Protein AF-A0A7J6TM78-F1 (afdb_monomer)

Secondary structure (DSSP, 8-state):
------EEEE-TTT--EEEEETTEEEEE-HHHHHTS--SS---PPPPPHHHHHHHHHHHHHHHHHHS--SS-EEEEEHHHHHHHHHSS---SB--TTS--TTS-B-STTHHHHHHHEEEEEHHHHHHHHHHH-B-PPBS--PBPHHHHHHHHHHHHHHHHHHHHHHHH--S---TT-------HHHHHHHHHHHHHHHHS-S-GGGGGG---S---GGGS-----PPPP-

InterPro domains:
  IPR001394 Peptidase C19, ubiquitin carboxyl-terminal hydrolase [PF00443] (2-43)
  IPR006615 Peptidase C19, ubiquitin-specific peptidase, DUSP domain [PF06337] (176-220)
  IPR006615 Peptidase C19, ubiquitin-specific peptidase, DUSP domain [PS51283] (46-144)
  IPR006615 Peptidase C19, ubiquitin-specific peptidase, DUSP domain [PS51283] (152-230)
  IPR028889 Ubiquitin specific protease UPS, catalytic domain [PS50235] (1-46)
  IPR035927 DUSP-like superfamily [G3DSA:3.30.2230.10] (152-230)
  IPR035927 DUSP-like superfamily [SSF143791] (64-139)
  IPR035927 DUSP-like superfamily [SSF143791] (170-220)
  IPR038765 Papain-like cysteine peptidase superfamily [SSF54001] (2-45)

Radius of gyration: 28.56 Å; Cα contacts (8 Å, |Δi|>4): 236; chains: 1; bounding box: 63×60×79 Å

Structure (mmCIF, N/CA/C/O backbone):
data_AF-A0A7J6TM78-F1
#
_entry.id   AF-A0A7J6TM78-F1
#
loop_
_atom_site.group_PDB
_atom_site.id
_atom_site.type_symbol
_atom_site.label_atom_id
_atom_site.label_alt_id
_atom_site.label_comp_id
_atom_site.label_asym_id
_atom_site.label_entity_id
_atom_site.label_seq_id
_atom_site.pdbx_PDB_ins_code
_atom_site.Cartn_x
_atom_site.Cartn_y
_atom_site.Cartn_z
_atom_site.occupancy
_atom_site.B_iso_or_equiv
_atom_site.auth_seq_id
_atom_site.auth_comp_id
_atom_site.auth_asym_id
_atom_site.auth_atom_id
_atom_site.pdbx_PDB_model_num
ATOM 1 N N . GLY A 1 1 ? -30.134 3.750 -20.985 1.00 47.84 1 GLY A N 1
ATOM 2 C CA . GLY A 1 1 ? -31.138 3.843 -19.914 1.00 47.84 1 GLY A CA 1
ATOM 3 C C . GLY A 1 1 ? -30.963 5.176 -19.235 1.00 47.84 1 GLY A C 1
ATOM 4 O O . GLY A 1 1 ? -29.853 5.464 -18.817 1.00 47.84 1 GLY A O 1
ATOM 5 N N . SER A 1 2 ? -32.006 5.998 -19.206 1.00 60.44 2 SER A N 1
ATOM 6 C CA . SER A 1 2 ? -32.050 7.237 -18.427 1.00 60.44 2 SER A CA 1
ATOM 7 C C . SER A 1 2 ? -33.068 6.978 -17.324 1.00 60.44 2 SER A C 1
ATOM 9 O O . SER A 1 2 ? -34.256 6.849 -17.606 1.00 60.44 2 SER A O 1
ATOM 11 N N . GLY A 1 3 ? -32.569 6.715 -16.119 1.00 74.75 3 GLY A N 1
ATOM 12 C CA . GLY A 1 3 ? -33.380 6.537 -14.922 1.00 74.75 3 GLY A CA 1
ATOM 13 C C . GLY A 1 3 ? -33.181 7.753 -14.036 1.00 74.75 3 GLY A C 1
ATOM 14 O O . GLY A 1 3 ? -32.047 8.193 -13.863 1.00 74.75 3 GLY A O 1
ATOM 15 N N . HIS A 1 4 ? -34.283 8.292 -13.533 1.00 83.81 4 HIS A N 1
ATOM 16 C CA . HIS A 1 4 ? -34.287 9.301 -12.487 1.00 83.81 4 HIS A CA 1
ATOM 17 C C . HIS A 1 4 ? -33.919 8.641 -11.155 1.00 83.81 4 HIS A C 1
ATOM 19 O O . HIS A 1 4 ? -34.483 7.591 -10.836 1.00 83.81 4 HIS A O 1
ATOM 25 N N . TYR A 1 5 ? -32.978 9.210 -10.404 1.00 88.06 5 TYR A N 1
ATOM 26 C CA . TYR A 1 5 ? -32.548 8.663 -9.117 1.00 88.06 5 TYR A CA 1
ATOM 27 C C . TYR A 1 5 ? -32.847 9.663 -8.013 1.00 88.06 5 TYR A C 1
ATOM 29 O O . TYR A 1 5 ? -32.511 10.835 -8.124 1.00 88.06 5 TYR A O 1
ATOM 37 N N . VAL A 1 6 ? -33.419 9.165 -6.924 1.00 91.81 6 VAL A N 1
ATOM 38 C CA . VAL A 1 6 ? -33.581 9.919 -5.682 1.00 91.81 6 VAL A CA 1
ATOM 39 C C . VAL A 1 6 ? -32.704 9.296 -4.606 1.00 91.81 6 VAL A C 1
ATOM 41 O O . VAL A 1 6 ? -32.487 8.079 -4.593 1.00 91.81 6 VAL A O 1
ATOM 44 N N . ALA A 1 7 ? -32.179 10.125 -3.712 1.00 94.25 7 ALA A N 1
ATOM 45 C CA . ALA A 1 7 ? -31.365 9.676 -2.592 1.00 94.25 7 ALA A CA 1
ATOM 46 C C . ALA A 1 7 ? -31.991 10.110 -1.270 1.00 94.25 7 ALA A C 1
ATOM 48 O O . ALA A 1 7 ? -32.479 11.227 -1.137 1.00 94.25 7 ALA A O 1
ATOM 49 N N . TYR A 1 8 ? -31.927 9.234 -0.274 1.00 93.88 8 TYR A N 1
ATOM 50 C CA . TYR A 1 8 ? -32.341 9.536 1.090 1.00 93.88 8 TYR A CA 1
ATOM 51 C C . TYR A 1 8 ? -31.108 9.514 1.986 1.00 93.88 8 TYR A C 1
ATOM 53 O O . TYR A 1 8 ? -30.368 8.528 1.992 1.00 93.88 8 TYR A O 1
ATOM 61 N N . CYS A 1 9 ? -30.872 10.588 2.736 1.00 94.38 9 CYS A N 1
ATOM 62 C CA . CYS A 1 9 ? -29.731 10.688 3.644 1.00 94.38 9 CYS A CA 1
ATOM 63 C C . CYS A 1 9 ? -30.166 11.234 5.004 1.00 94.38 9 CYS A C 1
ATOM 65 O O . CYS A 1 9 ? -31.004 12.132 5.081 1.00 94.38 9 CYS A O 1
ATOM 67 N N . ARG A 1 10 ? -29.579 10.693 6.074 1.00 93.31 10 ARG A N 1
ATOM 68 C CA . ARG A 1 10 ? -29.708 11.226 7.431 1.00 93.31 10 ARG A CA 1
ATOM 69 C C . ARG A 1 10 ? -28.565 12.202 7.671 1.00 93.31 10 ARG A C 1
ATOM 71 O O . ARG A 1 10 ? -27.402 11.815 7.585 1.00 93.31 10 ARG A O 1
ATOM 78 N N . HIS A 1 11 ? -28.898 13.452 7.954 1.00 90.88 11 HIS A N 1
ATOM 79 C CA . HIS A 1 11 ? -27.913 14.487 8.231 1.00 90.88 11 HIS A CA 1
ATOM 80 C C . HIS A 1 11 ? -27.252 14.249 9.599 1.00 90.88 11 HIS A C 1
ATOM 82 O O . HIS A 1 11 ? -27.949 14.045 10.591 1.00 90.88 11 HIS A O 1
ATOM 88 N N . GLU A 1 12 ? -25.917 14.272 9.658 1.00 86.56 12 GLU A N 1
ATOM 89 C CA . GLU A 1 12 ? -25.156 13.869 10.853 1.00 86.56 12 GLU A CA 1
ATOM 90 C C . GLU A 1 12 ? -25.353 14.824 12.041 1.00 86.56 12 GLU A C 1
ATOM 92 O O . GLU A 1 12 ? -25.462 14.374 13.177 1.00 86.56 12 GLU A O 1
ATOM 97 N N . GLU A 1 13 ? -25.448 16.135 11.796 1.00 87.88 13 GLU A N 1
ATOM 98 C CA . GLU A 1 13 ? -25.527 17.127 12.880 1.00 87.88 13 GLU A CA 1
ATOM 99 C C . GLU A 1 13 ? -26.949 17.339 13.412 1.00 87.88 13 GLU A C 1
ATOM 101 O O . GLU A 1 13 ? -27.142 17.610 14.594 1.00 87.88 13 GLU A O 1
ATOM 106 N N . THR A 1 14 ? -27.951 17.254 12.534 1.00 91.38 14 THR A N 1
ATOM 107 C CA . THR A 1 14 ? -29.352 17.560 12.882 1.00 91.38 14 THR A CA 1
ATOM 108 C C . THR A 1 14 ? -30.173 16.310 13.154 1.00 91.38 14 THR A C 1
ATOM 110 O O . THR A 1 14 ? -31.263 16.407 13.709 1.00 91.38 14 THR A O 1
ATOM 113 N N . ASP A 1 15 ? -29.650 15.142 12.783 1.00 90.00 15 ASP A N 1
ATOM 114 C CA . ASP A 1 15 ? -30.318 13.850 12.892 1.00 90.00 15 ASP A CA 1
ATOM 115 C C . ASP A 1 15 ? -31.597 13.711 12.044 1.00 90.00 15 ASP A C 1
ATOM 117 O O . ASP A 1 15 ? -32.422 12.824 12.265 1.00 90.00 15 ASP A O 1
ATOM 121 N N . GLU A 1 16 ? -31.763 14.578 11.044 1.00 94.31 16 GLU A N 1
ATOM 122 C CA . GLU A 1 16 ? -32.955 14.642 10.197 1.00 94.31 16 GLU A CA 1
ATOM 123 C C . GLU A 1 16 ? -32.771 13.870 8.888 1.00 94.31 16 GLU A C 1
ATOM 125 O O . GLU A 1 16 ? -31.695 13.878 8.289 1.00 94.31 16 GLU A O 1
ATOM 130 N N . TRP A 1 17 ? -33.843 13.235 8.406 1.00 96.00 17 TRP A N 1
ATOM 131 C CA . TRP A 1 17 ? -33.858 12.599 7.091 1.00 96.00 17 TRP A CA 1
ATOM 132 C C . TRP A 1 17 ? -34.248 13.589 5.998 1.00 96.00 17 TRP A C 1
ATOM 134 O O . TRP A 1 17 ? -35.224 14.332 6.124 1.00 96.00 17 TRP A O 1
ATOM 144 N N . LEU A 1 18 ? -33.495 13.563 4.904 1.00 95.44 18 LEU A N 1
ATOM 145 C CA . LEU A 1 18 ? -33.689 14.405 3.733 1.00 95.44 18 LEU A CA 1
ATOM 146 C C . LEU A 1 18 ? -33.801 13.525 2.484 1.00 95.44 18 LEU A C 1
ATOM 148 O O . LEU A 1 18 ? -33.003 12.608 2.285 1.00 95.44 18 LEU A O 1
ATOM 152 N N . GLU A 1 19 ? -34.791 13.824 1.652 1.00 94.75 19 GLU A N 1
ATOM 153 C CA . GLU A 1 19 ? -34.912 13.355 0.275 1.00 94.75 19 GLU A CA 1
ATOM 154 C C . GLU A 1 19 ? -34.212 14.352 -0.646 1.00 94.75 19 GLU A C 1
ATOM 156 O O . GLU A 1 19 ? -34.468 15.557 -0.575 1.00 94.75 19 GLU A O 1
ATOM 161 N N . TYR A 1 20 ? -33.345 13.833 -1.505 1.00 93.88 20 TYR A N 1
ATOM 162 C CA . TYR A 1 20 ? -32.640 14.561 -2.546 1.00 93.88 20 TYR A CA 1
ATOM 163 C C . TYR A 1 20 ? -33.157 14.081 -3.896 1.00 93.88 20 TYR A C 1
ATOM 165 O O . TYR A 1 20 ? -32.966 12.921 -4.270 1.00 93.88 20 TYR A O 1
ATOM 173 N N . ASP A 1 21 ? -33.802 14.999 -4.598 1.00 92.19 21 ASP A N 1
ATOM 174 C CA . ASP A 1 21 ? -34.345 14.839 -5.939 1.00 92.19 21 ASP A CA 1
ATOM 175 C C . ASP A 1 21 ? -33.705 15.902 -6.861 1.00 92.19 21 ASP A C 1
ATOM 177 O O . ASP A 1 21 ? -33.163 16.900 -6.378 1.00 92.19 21 ASP A O 1
ATOM 181 N N . ASP A 1 22 ? -33.785 15.741 -8.182 1.00 90.50 22 ASP A N 1
ATOM 182 C CA . ASP A 1 22 ? -33.161 16.632 -9.175 1.00 90.50 22 ASP A CA 1
ATOM 183 C C . ASP A 1 22 ? -33.627 18.093 -9.041 1.00 90.50 22 ASP A C 1
ATOM 185 O O . ASP A 1 22 ? -32.909 19.023 -9.413 1.00 90.50 22 ASP A O 1
ATOM 189 N N . ALA A 1 23 ? -34.834 18.314 -8.513 1.00 90.00 23 ALA A N 1
ATOM 190 C CA . ALA A 1 23 ? -35.438 19.639 -8.393 1.00 90.00 23 ALA A CA 1
ATOM 191 C C . ALA A 1 23 ? -35.374 20.242 -6.980 1.00 90.00 23 ALA A C 1
ATOM 193 O O . ALA A 1 23 ? -35.539 21.458 -6.837 1.00 90.00 23 ALA A O 1
ATOM 194 N N . LYS A 1 24 ? -35.224 19.428 -5.926 1.00 91.81 24 LYS A N 1
ATOM 195 C CA . LYS A 1 24 ? -35.409 19.892 -4.541 1.00 91.81 24 LYS A CA 1
ATOM 196 C C . LYS A 1 24 ? -34.783 18.965 -3.501 1.00 91.81 24 LYS A C 1
ATOM 198 O O . LYS A 1 24 ? -34.606 17.773 -3.724 1.00 91.81 24 LYS A O 1
ATOM 203 N N . VAL A 1 25 ? -34.556 19.538 -2.320 1.00 94.50 25 VAL A N 1
ATOM 204 C CA . VAL A 1 25 ? -34.226 18.806 -1.094 1.00 94.50 25 VAL A CA 1
ATOM 205 C C . VAL A 1 25 ? -35.369 18.992 -0.105 1.00 94.50 25 VAL A C 1
ATOM 207 O O . VAL A 1 25 ? -35.747 20.128 0.194 1.00 94.50 25 VAL A O 1
ATOM 210 N N . THR A 1 26 ? -35.944 17.898 0.386 1.00 94.94 26 THR A N 1
ATOM 211 C CA . THR A 1 26 ? -37.105 17.940 1.287 1.00 94.94 26 THR A CA 1
ATOM 212 C C . THR A 1 26 ? -36.904 17.064 2.507 1.00 94.94 26 THR A C 1
ATOM 214 O O . THR A 1 26 ? -36.469 15.925 2.394 1.00 94.94 26 THR A O 1
ATOM 217 N N . LYS A 1 27 ? -37.261 17.577 3.686 1.00 95.56 27 LYS A N 1
ATOM 218 C CA . LYS A 1 27 ? -37.262 16.792 4.921 1.00 95.56 27 LYS A CA 1
ATOM 219 C C . LYS A 1 27 ? -38.344 15.717 4.876 1.00 95.56 27 LYS A C 1
ATOM 221 O O . LYS A 1 27 ? -39.475 16.001 4.486 1.00 95.56 27 LYS A O 1
ATOM 226 N N . VAL A 1 28 ? -37.992 14.507 5.296 1.00 95.25 28 VAL A N 1
ATOM 227 C CA . VAL A 1 28 ? -38.874 13.333 5.306 1.00 95.25 28 VAL A CA 1
ATOM 228 C C . VAL A 1 28 ? -38.808 12.613 6.651 1.00 95.25 28 VAL A C 1
ATOM 230 O O . VAL A 1 28 ? -37.876 12.806 7.431 1.00 95.25 28 VAL A O 1
ATOM 233 N N . ASP A 1 29 ? -39.820 11.798 6.942 1.00 93.81 29 ASP A N 1
ATOM 234 C CA . ASP A 1 29 ? -39.872 11.015 8.176 1.00 93.81 29 ASP A CA 1
ATOM 235 C C . ASP A 1 29 ? -39.103 9.691 8.042 1.00 93.81 29 ASP A C 1
ATOM 237 O O . ASP A 1 29 ? -39.120 9.040 6.996 1.00 93.81 29 ASP A O 1
ATOM 241 N N . SER A 1 30 ? -38.459 9.252 9.125 1.00 92.62 30 SER A N 1
ATOM 242 C CA . SER A 1 30 ? -37.704 7.992 9.143 1.00 92.62 30 SER A CA 1
ATOM 243 C C . SER A 1 30 ? -38.555 6.751 8.829 1.00 92.62 30 SER A C 1
ATOM 245 O O . SER A 1 30 ? -38.047 5.817 8.208 1.00 92.62 30 SER A O 1
ATOM 247 N N . ALA A 1 31 ? -39.843 6.737 9.195 1.00 92.56 31 ALA A N 1
ATOM 248 C CA . ALA A 1 31 ? -40.758 5.637 8.891 1.00 92.56 31 ALA A CA 1
ATOM 249 C C . ALA A 1 31 ? -41.074 5.559 7.392 1.00 92.56 31 ALA A C 1
ATOM 251 O O . ALA A 1 31 ? -41.220 4.464 6.853 1.00 92.56 31 ALA A O 1
ATOM 252 N N . GLN A 1 32 ? -41.127 6.710 6.711 1.00 90.12 32 GLN A N 1
ATOM 253 C CA . GLN A 1 32 ? -41.256 6.757 5.256 1.00 90.12 32 GLN A CA 1
ATOM 254 C C . GLN A 1 32 ? -40.004 6.171 4.596 1.00 90.12 32 GLN A C 1
ATOM 256 O O . GLN A 1 32 ? -40.123 5.312 3.727 1.00 90.12 32 GLN A O 1
ATOM 261 N N . VAL A 1 33 ? -38.811 6.576 5.049 1.00 90.94 33 VAL A N 1
ATOM 262 C CA . VAL A 1 33 ? -37.537 6.053 4.523 1.00 90.94 33 VAL A CA 1
ATOM 263 C C . VAL A 1 33 ? -37.425 4.539 4.722 1.00 90.94 33 VAL A C 1
ATOM 265 O O . VAL A 1 33 ? -37.023 3.828 3.806 1.00 90.94 33 VAL A O 1
ATOM 268 N N . ALA A 1 34 ? -37.832 4.028 5.888 1.00 89.94 34 ALA A N 1
ATOM 269 C CA . ALA A 1 34 ? -37.820 2.596 6.195 1.00 89.94 34 ALA A CA 1
ATOM 270 C C . ALA A 1 34 ? -38.800 1.768 5.342 1.00 89.94 34 ALA A C 1
ATOM 272 O O . ALA A 1 34 ? -38.642 0.552 5.245 1.00 89.94 34 ALA A O 1
ATOM 273 N N . GLY A 1 35 ? -39.807 2.410 4.742 1.00 89.38 35 GLY A N 1
ATOM 274 C CA . GLY A 1 35 ? -40.761 1.771 3.837 1.00 89.38 35 GLY A CA 1
ATOM 275 C C . GLY A 1 35 ? -40.248 1.592 2.405 1.00 89.38 35 GLY A C 1
ATOM 276 O O . GLY A 1 35 ? -40.916 0.924 1.616 1.00 89.38 35 GLY A O 1
ATOM 277 N N . PHE A 1 36 ? -39.096 2.173 2.054 1.00 87.94 36 PHE A N 1
ATOM 278 C CA . PHE A 1 36 ? -38.516 2.066 0.717 1.00 87.94 36 PHE A CA 1
ATOM 279 C C . PHE A 1 36 ? -37.454 0.969 0.622 1.00 87.94 36 PHE A C 1
ATOM 281 O O . PHE A 1 36 ? -36.665 0.744 1.538 1.00 87.94 36 PHE A O 1
ATOM 288 N N . GLU A 1 37 ? -37.379 0.337 -0.548 1.00 87.88 37 GLU A N 1
ATOM 289 C CA . GLU A 1 37 ? -36.286 -0.563 -0.904 1.00 87.88 37 GLU A CA 1
ATOM 290 C C . GLU A 1 37 ? -35.210 0.216 -1.661 1.00 87.88 37 GLU A C 1
ATOM 292 O O . GLU A 1 37 ? -35.432 0.734 -2.757 1.00 87.88 37 GLU A O 1
ATOM 297 N N . ALA A 1 38 ? -34.023 0.318 -1.068 1.00 89.19 38 ALA A N 1
ATOM 298 C CA . ALA A 1 38 ? -32.906 1.005 -1.693 1.00 89.19 38 ALA A CA 1
ATOM 299 C C . ALA A 1 38 ? -32.231 0.108 -2.741 1.00 89.19 38 ALA A C 1
ATOM 301 O O . ALA A 1 38 ? -31.846 -1.023 -2.447 1.00 89.19 38 ALA A O 1
ATOM 302 N N . TYR A 1 39 ? -31.997 0.648 -3.941 1.00 88.56 39 TYR A N 1
ATOM 303 C CA . TYR A 1 39 ? -31.143 -0.006 -4.940 1.00 88.56 39 TYR A CA 1
ATOM 304 C C . TYR A 1 39 ? -29.676 -0.084 -4.472 1.00 88.56 39 TYR A C 1
ATOM 306 O O . TYR A 1 39 ? -28.983 -1.065 -4.730 1.00 88.56 39 TYR A O 1
ATOM 314 N N . VAL A 1 40 ? -29.209 0.938 -3.744 1.00 89.94 40 VAL A N 1
ATOM 315 C CA . VAL A 1 40 ? -27.898 0.977 -3.079 1.00 89.94 40 VAL A CA 1
ATOM 316 C C . VAL A 1 40 ? -28.067 1.613 -1.704 1.00 89.94 40 VAL A C 1
ATOM 318 O O . VAL A 1 40 ? -28.689 2.666 -1.586 1.00 89.94 40 VAL A O 1
ATOM 321 N N . LEU A 1 41 ? -27.483 0.997 -0.676 1.00 89.19 41 LEU A N 1
ATOM 322 C CA . LEU A 1 41 ? -27.508 1.497 0.696 1.00 89.19 41 LEU A CA 1
ATOM 323 C C . LEU A 1 41 ? -26.091 1.806 1.180 1.00 89.19 41 LEU A C 1
ATOM 325 O O . LEU A 1 41 ? -25.227 0.928 1.210 1.00 89.19 41 LEU A O 1
ATOM 329 N N . PHE A 1 42 ? -25.882 3.041 1.628 1.00 87.12 42 PHE A N 1
ATOM 330 C CA . PHE A 1 42 ? -24.689 3.441 2.364 1.00 87.12 42 PHE A CA 1
ATOM 331 C C . PHE A 1 42 ? -25.037 3.567 3.842 1.00 87.12 42 PHE A C 1
ATOM 333 O O . PHE A 1 42 ? -26.060 4.143 4.202 1.00 87.12 42 PHE A O 1
ATOM 340 N N . TYR A 1 43 ? -24.185 3.027 4.706 1.00 85.50 43 TYR A N 1
ATOM 341 C CA . TYR A 1 43 ? -24.356 3.130 6.148 1.00 85.50 43 TYR A CA 1
ATOM 342 C C . TYR A 1 43 ? -23.002 3.275 6.829 1.00 85.50 43 TYR A C 1
ATOM 344 O O . TYR A 1 43 ? -21.991 2.717 6.393 1.00 85.50 43 TYR A O 1
ATOM 352 N N . GLN A 1 44 ? -22.991 4.000 7.941 1.00 77.75 44 GLN A N 1
ATOM 353 C CA . GLN A 1 44 ? -21.833 4.081 8.812 1.00 77.75 44 GLN A CA 1
ATOM 354 C C . GLN A 1 44 ? -21.964 3.021 9.900 1.00 77.75 44 GLN A C 1
ATOM 356 O O . GLN A 1 44 ? -22.901 3.018 10.697 1.00 77.75 44 GLN A O 1
ATOM 361 N N . LYS A 1 45 ? -21.012 2.090 9.946 1.00 77.81 45 LYS A N 1
ATOM 362 C CA . LYS A 1 45 ? -20.931 1.147 11.060 1.00 77.81 45 LYS A CA 1
ATOM 363 C C . LYS A 1 45 ? -20.425 1.891 12.293 1.00 77.81 45 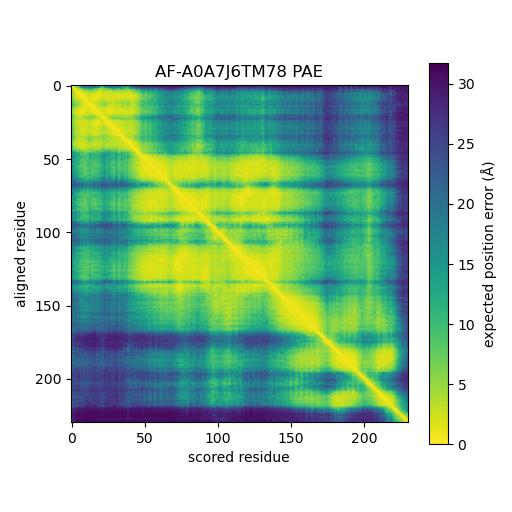LYS A C 1
ATOM 365 O O . LYS A 1 45 ? -19.316 2.422 12.267 1.00 77.81 45 LYS A O 1
ATOM 370 N N . VAL A 1 46 ? -21.193 1.862 13.381 1.00 78.06 46 VAL A N 1
ATOM 371 C CA . VAL A 1 46 ? -20.739 2.375 14.680 1.00 78.06 46 VAL A CA 1
ATOM 372 C C . VAL A 1 46 ? -19.472 1.621 15.087 1.00 78.06 46 VAL A C 1
ATOM 374 O O . VAL A 1 46 ? -19.454 0.386 15.151 1.00 78.06 46 VAL A O 1
ATOM 377 N N . ALA A 1 47 ? -18.384 2.361 15.305 1.00 72.19 47 ALA A N 1
ATOM 378 C CA . ALA A 1 47 ? -17.112 1.774 15.696 1.00 72.19 47 ALA A CA 1
ATOM 379 C C . ALA A 1 47 ? -17.265 1.087 17.059 1.00 72.19 47 ALA A C 1
ATOM 381 O O . ALA A 1 47 ? -17.718 1.698 18.024 1.00 72.19 47 ALA A O 1
ATOM 382 N N . SER A 1 48 ? -16.864 -0.182 17.157 1.00 84.31 48 SER A N 1
ATOM 383 C CA . SER A 1 48 ? -16.802 -0.834 18.462 1.00 84.31 48 SER A CA 1
ATOM 384 C C . SER A 1 48 ? -15.722 -0.164 19.324 1.00 84.31 48 SER A C 1
ATOM 386 O O . SER A 1 48 ? -14.695 0.259 18.778 1.00 84.31 48 SER A O 1
ATOM 388 N N . PRO A 1 49 ? -15.882 -0.121 20.661 1.00 86.56 49 PRO A N 1
ATOM 389 C CA . PRO A 1 49 ? -14.846 0.402 21.553 1.00 86.56 49 PRO A CA 1
ATOM 390 C C . PRO A 1 49 ? -13.485 -0.271 21.322 1.00 86.56 49 PRO A C 1
ATOM 392 O O . PRO A 1 49 ? -12.454 0.389 21.270 1.00 86.56 49 PRO A O 1
ATOM 395 N N . ALA A 1 50 ? -13.485 -1.584 21.066 1.00 86.69 50 ALA A N 1
ATOM 396 C CA . ALA A 1 50 ? -12.277 -2.332 20.728 1.00 86.69 50 ALA A CA 1
ATOM 397 C C . ALA A 1 50 ? -11.585 -1.808 19.455 1.00 86.69 50 ALA A C 1
ATOM 399 O O . ALA A 1 50 ? -10.363 -1.679 19.430 1.00 86.69 50 ALA A O 1
ATOM 400 N N . ARG A 1 51 ? -12.346 -1.467 18.405 1.00 86.38 51 ARG A N 1
ATOM 401 C CA . ARG A 1 51 ? -11.794 -0.906 17.162 1.00 86.38 51 ARG A CA 1
ATOM 402 C C . ARG A 1 51 ? -11.272 0.509 17.375 1.00 86.38 51 ARG A C 1
ATOM 404 O O . ARG A 1 51 ? -10.192 0.823 16.883 1.00 86.38 51 ARG A O 1
ATOM 411 N N . ALA A 1 52 ? -12.012 1.344 18.105 1.00 88.50 52 ALA A N 1
ATOM 412 C CA . ALA A 1 52 ? -11.570 2.695 18.448 1.00 88.50 52 ALA A CA 1
ATOM 413 C C . ALA A 1 52 ? -10.227 2.666 19.196 1.00 88.50 52 ALA A C 1
ATOM 415 O O . ALA A 1 52 ? -9.312 3.402 18.832 1.00 88.50 52 ALA A O 1
ATOM 416 N N . ASN A 1 53 ? -10.069 1.735 20.142 1.00 92.38 53 ASN A N 1
ATOM 417 C CA . ASN A 1 53 ? -8.817 1.540 20.872 1.00 92.38 53 ASN A CA 1
ATOM 418 C C . ASN A 1 53 ? -7.657 1.151 19.946 1.00 92.38 53 ASN A C 1
ATOM 420 O O . ASN A 1 53 ? -6.585 1.735 20.044 1.00 92.38 53 ASN A O 1
ATOM 424 N N . VAL A 1 54 ? -7.862 0.219 19.007 1.00 93.50 54 VAL A N 1
ATOM 425 C CA . VAL A 1 54 ? -6.807 -0.178 18.052 1.00 93.50 54 VAL A CA 1
ATOM 426 C C . VAL A 1 54 ? -6.389 0.987 17.150 1.00 93.50 54 VAL A C 1
ATOM 428 O O . VAL A 1 54 ? -5.205 1.135 16.857 1.00 93.50 54 VAL A O 1
ATOM 431 N N . VAL A 1 55 ? -7.333 1.829 16.720 1.00 93.38 55 VAL A N 1
ATOM 432 C CA . VAL A 1 55 ? -7.019 3.020 15.913 1.00 93.38 55 VAL A CA 1
ATOM 433 C C . VAL A 1 55 ? -6.269 4.069 16.737 1.00 93.38 55 VAL A C 1
ATOM 435 O O . VAL A 1 55 ? -5.289 4.627 16.251 1.00 93.38 55 VAL A O 1
ATOM 438 N N . ALA A 1 56 ? -6.666 4.303 17.989 1.00 94.56 56 ALA A N 1
ATOM 439 C CA . ALA A 1 56 ? -5.941 5.199 18.889 1.00 94.56 56 ALA A CA 1
ATOM 440 C C . ALA A 1 56 ? -4.511 4.697 19.164 1.00 94.56 56 ALA A C 1
ATOM 442 O O . ALA A 1 56 ? -3.556 5.472 19.106 1.00 94.56 56 ALA A O 1
ATOM 443 N N . GLU A 1 57 ? -4.345 3.390 19.389 1.00 95.75 57 GLU A N 1
ATOM 444 C CA . GLU A 1 57 ? -3.029 2.763 19.528 1.00 95.75 57 GLU A CA 1
ATOM 445 C C . GLU A 1 57 ? -2.187 2.891 18.253 1.00 95.75 57 GLU A C 1
ATOM 447 O O . GLU A 1 57 ? -0.994 3.151 18.364 1.00 95.75 57 GLU A O 1
ATOM 452 N N . LEU A 1 58 ? -2.782 2.767 17.057 1.00 95.31 58 LEU A N 1
ATOM 453 C CA . LEU A 1 58 ? -2.076 2.984 15.788 1.00 95.31 58 LEU A CA 1
ATOM 454 C C . LEU A 1 58 ? -1.498 4.397 15.714 1.00 95.31 58 LEU A C 1
ATOM 456 O O . LEU A 1 58 ? -0.330 4.552 15.372 1.00 95.31 58 LEU A O 1
ATOM 460 N N . LEU A 1 59 ? -2.295 5.419 16.028 1.00 94.62 59 LEU A N 1
ATOM 461 C CA . LEU A 1 59 ? -1.836 6.809 15.982 1.00 94.62 59 LEU A CA 1
ATOM 462 C C . LEU A 1 59 ? -0.662 7.039 16.941 1.00 94.62 59 LEU A C 1
ATOM 464 O O . LEU A 1 59 ? 0.332 7.655 16.557 1.00 94.62 59 LEU A O 1
ATOM 468 N N . ARG A 1 60 ? -0.737 6.467 18.150 1.00 94.88 60 ARG A N 1
ATOM 469 C CA . ARG A 1 60 ? 0.356 6.531 19.127 1.00 94.88 60 ARG A CA 1
ATOM 470 C C . ARG A 1 60 ? 1.602 5.788 18.639 1.00 94.88 60 ARG A C 1
ATOM 472 O O . ARG A 1 60 ? 2.688 6.351 18.653 1.00 94.88 60 ARG A O 1
ATOM 479 N N . ALA A 1 61 ? 1.437 4.563 18.143 1.00 94.75 61 ALA A N 1
ATOM 480 C CA . ALA A 1 61 ? 2.516 3.735 17.610 1.00 94.75 61 ALA A CA 1
ATOM 481 C C . ALA A 1 61 ? 3.257 4.408 16.443 1.00 94.75 61 ALA A C 1
ATOM 483 O O . ALA A 1 61 ? 4.475 4.298 16.344 1.00 94.75 61 ALA A O 1
ATOM 484 N N . VAL A 1 62 ? 2.538 5.124 15.572 1.00 93.19 62 VAL A N 1
ATOM 485 C CA . VAL A 1 62 ? 3.143 5.880 14.463 1.00 93.19 62 VAL A CA 1
ATOM 486 C C . VAL A 1 62 ? 3.968 7.060 14.976 1.00 93.19 62 VAL A C 1
ATOM 488 O O . VAL A 1 62 ? 5.048 7.317 14.453 1.00 93.19 62 VAL A O 1
ATOM 491 N N . GLN A 1 63 ? 3.497 7.759 16.010 1.00 92.44 63 GLN A N 1
ATOM 492 C CA . GLN A 1 63 ? 4.237 8.861 16.627 1.00 92.44 63 GLN A CA 1
ATOM 493 C C . GLN A 1 63 ? 5.489 8.366 17.372 1.00 92.44 63 GLN A C 1
ATOM 495 O O . GLN A 1 63 ? 6.559 8.968 17.261 1.00 92.44 63 GLN A O 1
ATOM 500 N N . GLU A 1 64 ? 5.375 7.238 18.078 1.00 91.44 64 GLU A N 1
ATOM 501 C CA . GLU A 1 64 ? 6.506 6.543 18.705 1.00 91.44 64 GLU A CA 1
ATOM 502 C C . GLU A 1 64 ? 7.550 6.128 17.655 1.00 91.44 64 GLU A C 1
ATOM 504 O O . GLU A 1 64 ? 8.739 6.353 17.854 1.00 91.44 64 GLU A O 1
ATOM 509 N N . GLY A 1 65 ? 7.115 5.596 16.506 1.00 86.94 65 GLY A N 1
ATOM 510 C CA . GLY A 1 65 ? 8.000 5.166 15.418 1.00 86.94 65 GLY A CA 1
ATOM 511 C C . GLY A 1 65 ? 8.759 6.294 14.707 1.00 86.94 65 GLY A C 1
ATOM 512 O O . GLY A 1 65 ? 9.762 6.029 14.050 1.00 86.94 65 GLY A O 1
ATOM 513 N N . GLN A 1 66 ? 8.306 7.545 14.824 1.00 84.56 66 GLN A N 1
ATOM 514 C CA . GLN A 1 66 ? 8.996 8.724 14.279 1.00 84.56 66 GLN A CA 1
ATOM 515 C C . GLN A 1 66 ? 10.054 9.291 15.234 1.00 84.56 66 GLN A C 1
ATOM 517 O O . GLN A 1 66 ? 10.877 10.111 14.826 1.00 84.56 66 GLN A O 1
ATOM 522 N N . SER A 1 67 ? 10.021 8.882 16.501 1.00 83.81 67 SER A N 1
ATOM 523 C CA . SER A 1 67 ? 10.925 9.385 17.531 1.00 83.81 67 SER A CA 1
ATOM 524 C C . SER A 1 67 ? 12.145 8.464 17.678 1.00 83.81 67 SER A C 1
ATOM 526 O O . SER A 1 67 ? 11.988 7.243 17.625 1.00 83.81 67 SER A O 1
ATOM 528 N N . PRO A 1 68 ? 13.363 8.995 17.896 1.00 76.00 68 PRO A N 1
ATOM 529 C CA . PRO A 1 68 ? 14.529 8.165 18.192 1.00 76.00 68 PRO A CA 1
ATOM 530 C C . PRO A 1 68 ? 14.316 7.384 19.495 1.00 76.00 68 PRO A C 1
ATOM 532 O O . PRO A 1 68 ? 13.989 7.974 20.525 1.00 76.00 68 PRO A O 1
ATOM 535 N N . GLY A 1 69 ? 14.525 6.069 19.471 1.00 80.56 69 GLY A N 1
ATOM 536 C CA . GLY A 1 69 ? 14.452 5.227 20.663 1.00 80.56 69 GLY A CA 1
ATOM 537 C C . GLY A 1 69 ? 14.973 3.813 20.415 1.00 80.56 69 GLY A C 1
ATOM 538 O O . GLY A 1 69 ? 15.073 3.376 19.273 1.00 80.56 69 GLY A O 1
ATOM 539 N N . ASP A 1 70 ? 15.260 3.084 21.495 1.00 85.56 70 ASP A N 1
ATOM 540 C CA . ASP A 1 70 ? 15.813 1.716 21.449 1.00 85.56 70 ASP A CA 1
ATOM 541 C C . ASP A 1 70 ? 14.751 0.628 21.204 1.00 85.56 70 ASP A C 1
ATOM 543 O O . ASP A 1 70 ? 15.035 -0.571 21.230 1.00 85.56 70 ASP A O 1
ATOM 547 N N . THR A 1 71 ? 13.491 1.021 21.002 1.00 87.62 71 THR A N 1
ATOM 548 C CA . THR A 1 71 ? 12.401 0.062 20.801 1.00 87.62 71 THR A CA 1
ATOM 549 C C . THR A 1 71 ? 12.520 -0.568 19.413 1.00 87.62 71 THR A C 1
ATOM 551 O O . THR A 1 71 ? 12.596 0.164 18.426 1.00 87.62 71 THR A O 1
ATOM 554 N N . PRO A 1 72 ? 12.495 -1.908 19.289 1.00 92.69 72 PRO A N 1
ATOM 555 C CA . PRO A 1 72 ? 12.553 -2.556 17.986 1.00 92.69 72 PRO A CA 1
ATOM 556 C C . PRO A 1 72 ? 11.318 -2.187 17.159 1.00 92.69 72 PRO A C 1
ATOM 558 O O . PRO A 1 72 ? 10.181 -2.369 17.605 1.00 92.69 72 PRO A O 1
ATOM 561 N N . MET A 1 73 ? 11.551 -1.705 15.941 1.00 93.50 73 MET A N 1
ATOM 562 C CA . MET A 1 73 ? 10.505 -1.273 15.016 1.00 93.50 73 MET A CA 1
ATOM 563 C C . MET A 1 73 ? 10.280 -2.299 13.906 1.00 93.50 73 MET A C 1
ATOM 565 O O . MET A 1 73 ? 11.173 -3.057 13.525 1.00 93.50 73 MET A O 1
ATOM 569 N N . VAL A 1 74 ? 9.064 -2.302 13.371 1.00 93.88 74 VAL A N 1
ATOM 570 C CA . VAL A 1 74 ? 8.699 -2.978 12.125 1.00 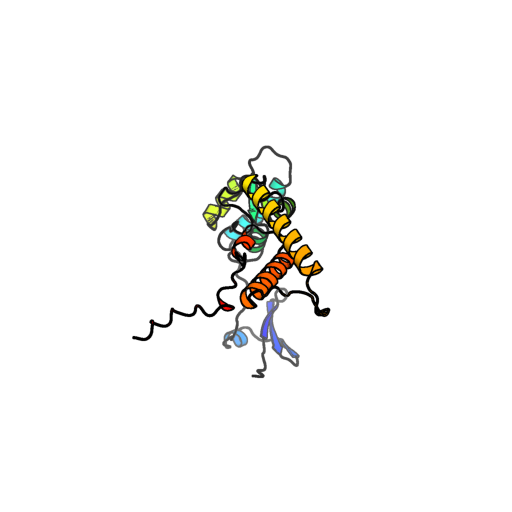93.88 74 VAL A CA 1
ATOM 571 C C . VAL A 1 74 ? 7.946 -2.016 11.224 1.00 93.88 74 VAL A C 1
ATOM 573 O O . VAL A 1 74 ? 7.338 -1.056 11.690 1.00 93.88 74 VAL A O 1
ATOM 576 N N . TYR A 1 75 ? 7.948 -2.296 9.929 1.00 92.69 75 TYR A N 1
ATOM 577 C CA . TYR A 1 75 ? 7.324 -1.449 8.928 1.00 92.69 75 TYR A CA 1
ATOM 578 C C . TYR A 1 75 ? 6.047 -2.089 8.397 1.00 92.69 75 TYR A C 1
ATOM 580 O O . TYR A 1 75 ? 6.026 -3.264 8.010 1.00 92.69 75 TYR A O 1
ATOM 588 N N . ILE A 1 76 ? 4.981 -1.289 8.367 1.00 92.69 76 ILE A N 1
ATOM 589 C CA . ILE A 1 76 ? 3.685 -1.655 7.785 1.00 92.69 76 ILE A CA 1
ATOM 590 C C . ILE A 1 76 ? 3.317 -0.691 6.647 1.00 92.69 76 ILE A C 1
ATOM 592 O O . ILE A 1 76 ? 3.745 0.463 6.672 1.00 92.69 76 ILE A O 1
ATOM 596 N N . PRO A 1 77 ? 2.512 -1.111 5.655 1.00 92.06 77 PRO A N 1
ATOM 597 C CA . PRO A 1 77 ? 2.106 -0.230 4.564 1.00 92.06 77 PRO A CA 1
ATOM 598 C C . PRO A 1 77 ? 1.240 0.936 5.061 1.00 92.06 77 PRO A C 1
ATOM 600 O O . PRO A 1 77 ? 0.204 0.729 5.701 1.00 92.06 77 PRO A O 1
ATOM 603 N N . ARG A 1 78 ? 1.599 2.166 4.683 1.00 91.75 78 ARG A N 1
ATOM 604 C CA . ARG A 1 78 ? 0.845 3.393 4.983 1.00 91.75 78 ARG A CA 1
ATOM 605 C C . ARG A 1 78 ? -0.593 3.303 4.488 1.00 91.75 78 ARG A C 1
ATOM 607 O O . ARG A 1 78 ? -1.514 3.641 5.223 1.00 91.75 78 ARG A O 1
ATOM 614 N N . GLN A 1 79 ? -0.801 2.807 3.268 1.00 90.44 79 GLN A N 1
ATOM 615 C CA . GLN A 1 79 ? -2.149 2.647 2.714 1.00 90.44 79 GLN A CA 1
ATOM 616 C C . GLN A 1 79 ? -3.014 1.717 3.569 1.00 90.44 79 GLN A C 1
ATOM 618 O O . GLN A 1 79 ? -4.197 1.980 3.763 1.00 90.44 79 GLN A O 1
ATOM 623 N N . TRP A 1 80 ? -2.431 0.651 4.120 1.00 93.06 80 TRP A N 1
ATOM 624 C CA . TRP A 1 80 ? -3.154 -0.244 5.018 1.00 93.06 80 TRP A CA 1
ATOM 625 C C . TRP A 1 80 ? -3.500 0.449 6.343 1.00 93.06 80 TRP A C 1
ATOM 627 O O . TRP A 1 80 ? -4.629 0.336 6.816 1.00 93.06 80 TRP A O 1
ATOM 637 N N . ALA A 1 81 ? -2.580 1.239 6.904 1.00 92.81 81 ALA A N 1
ATOM 638 C CA . ALA A 1 81 ? -2.845 2.030 8.106 1.00 92.81 81 ALA A CA 1
ATOM 639 C C . ALA A 1 81 ? -3.974 3.058 7.893 1.00 92.81 81 ALA A C 1
ATOM 641 O O . ALA A 1 81 ? -4.841 3.202 8.753 1.00 92.81 81 ALA A O 1
ATOM 642 N N . VAL A 1 82 ? -4.027 3.705 6.723 1.00 92.50 82 VAL A N 1
ATOM 643 C CA . VAL A 1 82 ? -5.141 4.587 6.328 1.00 92.50 82 VAL A CA 1
ATOM 644 C C . VAL A 1 82 ? -6.455 3.803 6.258 1.00 92.50 82 VAL A C 1
ATOM 646 O O . VAL A 1 82 ? -7.458 4.232 6.827 1.00 92.50 82 VAL A O 1
ATOM 649 N N . LYS A 1 83 ? -6.462 2.610 5.644 1.00 92.06 83 LYS A N 1
ATOM 650 C CA . LYS A 1 83 ? -7.655 1.745 5.646 1.00 92.06 83 LYS A CA 1
ATOM 651 C C . LYS A 1 83 ? -8.102 1.405 7.066 1.00 92.06 83 LYS A C 1
ATOM 653 O O . LYS A 1 83 ? -9.296 1.432 7.337 1.00 92.06 83 LYS A O 1
ATOM 658 N N . LEU A 1 84 ? -7.180 1.128 7.988 1.00 92.00 84 LEU A N 1
ATOM 659 C CA . LEU A 1 84 ? -7.533 0.840 9.381 1.00 92.00 84 LEU A CA 1
ATOM 660 C C . LEU A 1 84 ? -8.199 2.050 10.063 1.00 92.00 84 LEU A C 1
ATOM 662 O O . LEU A 1 84 ? -9.143 1.868 10.832 1.00 92.00 84 LEU A O 1
ATOM 666 N N . GLN A 1 85 ? -7.766 3.275 9.752 1.00 90.00 85 GLN A N 1
ATOM 667 C CA . GLN A 1 85 ? -8.348 4.499 10.316 1.00 90.00 85 GLN A CA 1
ATOM 668 C C . GLN A 1 85 ? -9.773 4.771 9.822 1.00 90.00 85 GLN A C 1
ATOM 670 O O . GLN A 1 85 ? -10.633 5.133 10.629 1.00 90.00 85 GL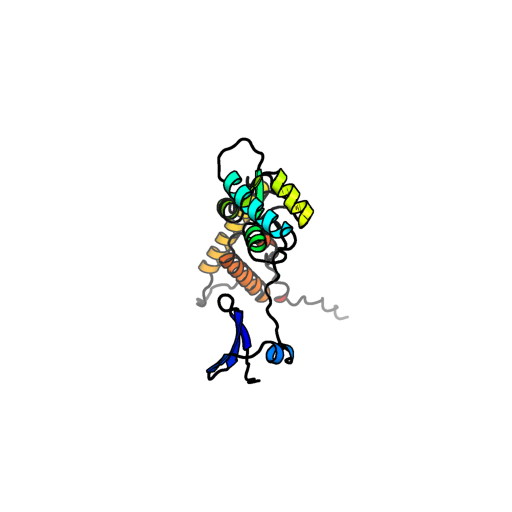N A O 1
ATOM 675 N N . TYR A 1 86 ? -10.054 4.544 8.536 1.00 86.69 86 TYR A N 1
ATOM 676 C CA . TYR A 1 86 ? -11.308 5.000 7.915 1.00 86.69 86 TYR A CA 1
ATOM 677 C C . TYR A 1 86 ? -12.270 3.882 7.502 1.00 86.69 86 TYR A C 1
ATOM 679 O O . TYR A 1 86 ? -13.455 4.137 7.311 1.00 86.69 86 TYR A O 1
ATOM 687 N N . MET A 1 87 ? -11.808 2.636 7.395 1.00 86.06 87 MET A N 1
ATOM 688 C CA . MET A 1 87 ? -12.652 1.502 7.011 1.00 86.06 87 MET A CA 1
ATOM 689 C C . MET A 1 87 ? -13.083 0.684 8.231 1.00 86.06 87 MET A C 1
ATOM 691 O O . MET A 1 87 ? -12.413 0.634 9.269 1.00 86.06 87 MET A O 1
ATOM 695 N N . SER A 1 88 ? -14.224 0.008 8.090 1.00 78.94 88 SER A N 1
ATOM 696 C CA . SER A 1 88 ? -14.758 -0.916 9.097 1.00 78.94 88 SER A CA 1
ATOM 697 C C . SER A 1 88 ? -13.906 -2.182 9.235 1.00 78.94 88 SER A C 1
ATOM 699 O O . SER A 1 88 ? -13.847 -2.765 10.319 1.00 78.94 88 SER A O 1
ATOM 701 N N . HIS A 1 89 ? -13.234 -2.590 8.155 1.00 83.75 89 HIS A N 1
ATOM 702 C CA . HIS A 1 89 ? -12.279 -3.689 8.131 1.00 83.75 89 HIS A CA 1
ATOM 703 C C . HIS A 1 89 ? -11.209 -3.428 7.053 1.00 83.75 89 HIS A C 1
ATOM 705 O O . HIS A 1 89 ? -11.546 -3.414 5.870 1.00 83.75 89 HIS A O 1
ATOM 711 N N . PRO A 1 90 ? -9.930 -3.218 7.415 1.00 90.38 90 PRO A N 1
ATOM 712 C CA . PRO A 1 90 ? -8.879 -2.912 6.439 1.00 90.38 90 PRO A CA 1
ATOM 713 C C . PRO A 1 90 ? -8.456 -4.114 5.581 1.00 90.38 90 PRO A C 1
ATOM 715 O O . PRO A 1 90 ? -7.761 -3.935 4.579 1.00 90.38 90 PRO A O 1
ATOM 718 N N . GLY A 1 91 ? -8.860 -5.327 5.975 1.00 90.69 91 GLY A N 1
ATOM 719 C CA . GLY A 1 91 ? -8.364 -6.579 5.413 1.00 90.69 91 GLY A CA 1
ATOM 720 C C . GLY A 1 91 ? -6.959 -6.937 5.922 1.00 90.69 91 GLY A C 1
ATOM 721 O O . GLY A 1 91 ? -6.422 -6.251 6.799 1.00 90.69 91 GLY A O 1
ATOM 722 N N . PRO A 1 92 ? -6.352 -8.008 5.384 1.00 93.19 92 PRO A N 1
ATOM 723 C CA . PRO A 1 92 ? -5.022 -8.453 5.789 1.00 93.19 92 PRO A CA 1
ATOM 724 C C . PRO A 1 92 ? -3.934 -7.436 5.436 1.00 93.19 92 PRO A C 1
ATOM 726 O O . PRO A 1 92 ? -4.024 -6.720 4.435 1.00 93.19 92 PRO A O 1
ATOM 729 N N . ILE A 1 93 ? -2.878 -7.391 6.251 1.00 91.19 93 ILE A N 1
ATOM 730 C CA . ILE A 1 93 ? -1.707 -6.545 5.987 1.00 91.19 93 ILE A CA 1
ATOM 731 C C . ILE A 1 93 ? -0.999 -7.087 4.739 1.00 91.19 93 ILE A C 1
ATOM 733 O O . ILE A 1 93 ? -0.558 -8.233 4.729 1.00 91.19 93 ILE A O 1
ATOM 737 N N . SER A 1 94 ? -0.878 -6.275 3.689 1.00 84.12 94 SER A N 1
ATOM 738 C CA . SER A 1 94 ? -0.289 -6.684 2.407 1.00 84.12 94 SER A CA 1
ATOM 739 C C . SER A 1 94 ? 0.939 -5.845 2.074 1.00 84.12 94 SER A C 1
ATOM 741 O O . SER A 1 94 ? 0.805 -4.663 1.767 1.00 84.12 94 SER A O 1
ATOM 743 N N . THR A 1 95 ? 2.122 -6.462 2.082 1.00 73.50 95 THR A N 1
ATOM 744 C CA . THR A 1 95 ? 3.410 -5.822 1.739 1.00 73.50 95 THR A CA 1
ATOM 745 C C . THR A 1 95 ? 3.921 -6.210 0.345 1.00 73.50 95 THR A C 1
ATOM 747 O O . THR A 1 95 ? 5.034 -5.861 -0.034 1.00 73.50 95 THR A O 1
ATOM 750 N N . TYR A 1 96 ? 3.135 -6.974 -0.419 1.00 63.34 96 TYR A N 1
ATOM 751 C CA . TYR A 1 96 ? 3.616 -7.751 -1.568 1.00 63.34 96 TYR A CA 1
ATOM 752 C C . TYR A 1 96 ? 4.030 -6.937 -2.800 1.00 63.34 96 TYR A C 1
ATOM 754 O O . TYR A 1 96 ? 4.686 -7.482 -3.678 1.00 63.34 96 TYR A O 1
ATOM 762 N N . THR A 1 97 ? 3.680 -5.654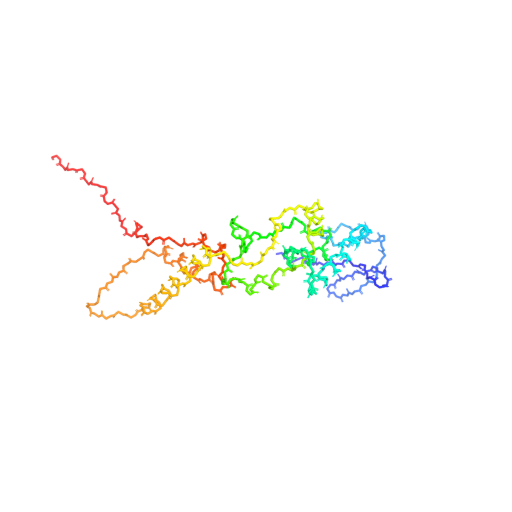 -2.891 1.00 63.53 97 THR A N 1
ATOM 763 C CA . THR A 1 97 ? 3.941 -4.862 -4.105 1.00 63.53 97 THR A CA 1
ATOM 764 C C . THR A 1 97 ? 5.349 -4.268 -4.176 1.00 63.53 97 THR A C 1
ATOM 766 O O . THR A 1 97 ? 5.702 -3.725 -5.212 1.00 63.53 97 THR A O 1
ATOM 769 N N . MET A 1 98 ? 6.148 -4.329 -3.103 1.00 66.75 98 MET A N 1
ATOM 770 C CA . MET A 1 98 ? 7.445 -3.615 -3.020 1.00 66.75 98 MET A CA 1
ATOM 771 C C . MET A 1 98 ? 8.564 -4.424 -2.378 1.00 66.75 98 MET A C 1
ATOM 773 O O . MET A 1 98 ? 9.625 -3.900 -2.049 1.00 66.75 98 MET A O 1
ATOM 777 N N . VAL A 1 99 ? 8.291 -5.694 -2.105 1.00 74.88 99 VAL A N 1
ATOM 778 C CA . VAL A 1 99 ? 9.139 -6.516 -1.260 1.00 74.88 99 VAL A CA 1
ATOM 779 C C . VAL A 1 99 ? 9.498 -7.775 -2.024 1.00 74.88 99 VAL A C 1
ATOM 781 O O . VAL A 1 99 ? 8.623 -8.486 -2.516 1.00 74.88 99 VAL A O 1
ATOM 784 N N . CYS A 1 100 ? 10.792 -8.054 -2.120 1.00 73.00 100 CYS A N 1
ATOM 785 C CA . CYS A 1 100 ? 11.279 -9.261 -2.766 1.00 73.00 100 CYS A CA 1
ATOM 786 C C . CYS A 1 100 ? 10.998 -10.518 -1.914 1.00 73.00 100 CYS A C 1
ATOM 788 O O . CYS A 1 100 ? 10.637 -10.405 -0.738 1.00 73.00 100 CYS A O 1
ATOM 790 N N . PRO A 1 101 ? 11.212 -11.737 -2.447 1.00 74.50 101 PRO A N 1
ATOM 791 C CA . PRO A 1 101 ? 11.058 -12.977 -1.675 1.00 74.50 101 PRO A CA 1
ATOM 792 C C . PRO A 1 101 ? 11.861 -13.014 -0.361 1.00 74.50 101 PRO A C 1
ATOM 794 O O . PRO A 1 101 ? 11.419 -13.626 0.611 1.00 74.50 101 PRO A O 1
ATOM 797 N N . ASP A 1 102 ? 12.990 -12.299 -0.304 1.00 73.00 102 ASP A N 1
ATOM 798 C CA . ASP A 1 102 ? 13.856 -12.180 0.878 1.00 73.00 102 ASP A CA 1
ATOM 799 C C . ASP A 1 102 ? 13.404 -11.090 1.875 1.00 73.00 102 ASP A C 1
ATOM 801 O O . ASP A 1 102 ? 14.072 -10.853 2.878 1.00 73.00 102 ASP A O 1
ATOM 805 N N . LYS A 1 103 ? 12.243 -10.459 1.653 1.00 74.75 103 LYS A N 1
ATOM 806 C CA . LYS A 1 103 ? 11.633 -9.438 2.528 1.00 74.75 103 LYS A CA 1
ATOM 807 C C . LYS A 1 103 ? 12.343 -8.082 2.569 1.00 74.75 103 LYS A C 1
ATOM 809 O O . LYS A 1 103 ? 12.202 -7.343 3.541 1.00 74.75 103 LYS A O 1
ATOM 814 N N . CYS A 1 104 ? 13.058 -7.743 1.506 1.00 74.88 104 CYS A N 1
ATOM 815 C CA . CYS A 1 104 ? 13.748 -6.466 1.355 1.00 74.88 104 CYS A CA 1
ATOM 816 C C . CYS A 1 104 ? 13.124 -5.624 0.239 1.00 74.88 104 CYS A C 1
ATOM 818 O O . CYS A 1 104 ? 12.427 -6.155 -0.630 1.00 74.88 104 CYS A O 1
ATOM 820 N N . VAL A 1 105 ? 13.437 -4.331 0.231 1.00 76.38 105 VAL A N 1
ATOM 821 C CA . VAL A 1 105 ? 13.080 -3.398 -0.852 1.00 76.38 105 VAL A CA 1
ATOM 822 C C . VAL A 1 105 ? 14.222 -3.305 -1.872 1.00 76.38 105 VAL A C 1
ATOM 824 O O . VAL A 1 105 ? 15.349 -3.711 -1.577 1.00 76.38 105 VAL A O 1
ATOM 827 N N . SER A 1 106 ? 13.971 -2.820 -3.090 1.00 71.81 106 SER A N 1
ATOM 828 C CA . SER A 1 106 ? 15.074 -2.469 -3.996 1.00 71.81 106 SER A CA 1
ATOM 829 C C . SER A 1 106 ? 15.654 -1.100 -3.618 1.00 71.81 106 SER A C 1
ATOM 831 O O . SER A 1 106 ? 14.951 -0.238 -3.101 1.00 71.81 106 SER A O 1
ATOM 833 N N . GLU A 1 107 ? 16.941 -0.873 -3.879 1.00 75.00 107 GLU A N 1
ATOM 834 C CA . GLU A 1 107 ? 17.594 0.426 -3.630 1.00 75.00 107 GLU A CA 1
ATOM 835 C C . GLU A 1 107 ? 16.967 1.558 -4.447 1.00 75.00 107 GLU A C 1
ATOM 837 O O . GLU A 1 107 ? 16.908 2.691 -3.984 1.00 75.00 107 GLU A O 1
ATOM 842 N N . VAL A 1 108 ? 16.466 1.242 -5.643 1.00 67.56 108 VAL A N 1
ATOM 843 C CA . VAL A 1 108 ? 15.783 2.210 -6.510 1.00 67.56 108 VAL A CA 1
ATOM 844 C C . VAL A 1 108 ? 14.441 2.637 -5.908 1.00 67.56 108 VAL A C 1
ATOM 846 O O . VAL A 1 108 ? 14.030 3.777 -6.080 1.00 67.56 108 VAL A O 1
ATOM 849 N N . GLU A 1 109 ? 13.788 1.748 -5.160 1.00 73.56 109 GLU A N 1
ATOM 850 C CA . GLU A 1 109 ? 12.517 2.008 -4.483 1.00 73.56 109 GLU A CA 1
ATOM 851 C C . GLU A 1 109 ? 12.703 2.447 -3.020 1.00 73.56 109 GLU A C 1
ATOM 853 O O . GLU A 1 109 ? 11.712 2.539 -2.304 1.00 73.56 109 GLU A O 1
ATOM 858 N N . LYS A 1 110 ? 13.930 2.701 -2.531 1.00 79.50 110 LYS A N 1
ATOM 859 C CA . LYS A 1 110 ? 14.167 2.970 -1.097 1.00 79.50 110 LYS A CA 1
ATOM 860 C C . LYS A 1 110 ? 13.423 4.216 -0.604 1.00 79.50 110 LYS A C 1
ATOM 862 O O . LYS A 1 110 ? 12.715 4.140 0.395 1.00 79.50 110 LYS A O 1
ATOM 867 N N . GLU A 1 111 ? 13.540 5.332 -1.320 1.00 82.12 111 GLU A N 1
ATOM 868 C CA . GLU A 1 111 ? 12.856 6.586 -0.967 1.00 82.12 111 GLU A CA 1
ATOM 869 C C . GLU A 1 111 ? 11.327 6.426 -1.037 1.00 82.12 111 GLU A C 1
ATOM 871 O O . GLU A 1 111 ? 10.596 6.798 -0.117 1.00 82.12 111 GLU A O 1
ATOM 876 N N . ASP A 1 112 ? 10.840 5.765 -2.087 1.00 81.50 112 ASP A N 1
ATOM 877 C CA . ASP A 1 112 ? 9.429 5.409 -2.246 1.00 81.50 112 ASP A CA 1
ATOM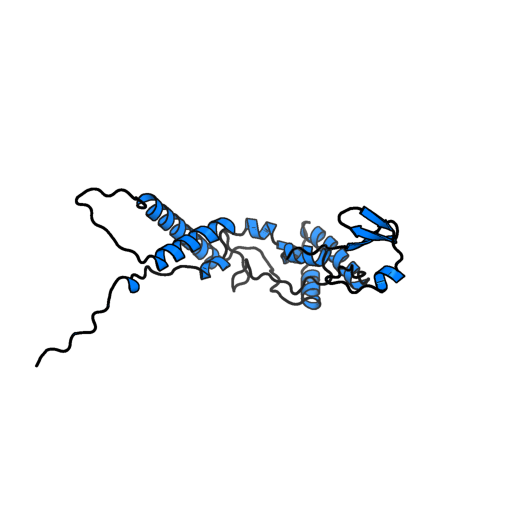 878 C C . ASP A 1 112 ? 8.929 4.502 -1.110 1.00 81.50 112 ASP A C 1
ATOM 880 O O . ASP A 1 112 ? 7.811 4.669 -0.613 1.00 81.50 112 ASP A O 1
ATOM 884 N N . ALA A 1 113 ? 9.748 3.547 -0.670 1.00 83.56 113 ALA A N 1
ATOM 885 C CA . ALA A 1 113 ? 9.435 2.649 0.430 1.00 83.56 113 ALA A CA 1
ATOM 886 C C . ALA A 1 113 ? 9.357 3.405 1.761 1.00 83.56 113 ALA A C 1
ATOM 888 O O . ALA A 1 113 ? 8.413 3.182 2.519 1.00 83.56 113 ALA A O 1
ATOM 889 N N . GLU A 1 114 ? 10.271 4.339 2.029 1.00 86.56 114 GLU A N 1
ATOM 890 C CA . GLU A 1 114 ? 10.222 5.208 3.215 1.00 86.56 114 GLU A CA 1
ATOM 891 C C . GLU A 1 114 ? 8.944 6.064 3.253 1.00 86.56 114 GLU A C 1
ATOM 893 O O . GLU A 1 114 ? 8.378 6.308 4.322 1.00 86.56 114 GLU A O 1
ATOM 898 N N . GLN A 1 115 ? 8.419 6.462 2.090 1.00 86.69 115 GLN A N 1
ATOM 899 C CA . GLN A 1 115 ? 7.141 7.170 2.005 1.00 86.69 115 GLN A CA 1
ATOM 900 C C . GLN A 1 115 ? 5.933 6.236 2.156 1.00 86.69 115 GLN A C 1
ATOM 902 O O . GLN A 1 115 ? 4.934 6.602 2.788 1.00 86.69 115 GLN A O 1
ATOM 907 N N . ARG A 1 116 ? 5.984 5.030 1.582 1.00 87.94 116 ARG A N 1
ATOM 908 C CA . ARG A 1 116 ? 4.844 4.095 1.526 1.00 87.94 116 ARG A CA 1
ATOM 909 C C . ARG A 1 116 ? 4.735 3.177 2.735 1.00 87.94 116 ARG A C 1
ATOM 911 O O . ARG A 1 116 ? 3.666 2.598 2.934 1.00 87.94 116 ARG A O 1
ATOM 918 N N . TYR A 1 117 ? 5.774 3.067 3.549 1.00 91.19 117 TYR A N 1
ATOM 919 C CA . TYR A 1 117 ? 5.767 2.325 4.801 1.00 91.19 117 TYR A CA 1
ATOM 920 C C . TYR A 1 117 ? 5.857 3.267 6.000 1.00 91.19 117 TYR A C 1
ATOM 922 O O . TYR A 1 117 ? 6.345 4.388 5.904 1.00 91.19 117 TYR A O 1
ATOM 930 N N . ILE A 1 118 ? 5.344 2.817 7.142 1.00 92.44 118 ILE A N 1
ATOM 931 C CA . ILE A 1 118 ? 5.444 3.544 8.408 1.00 92.44 118 ILE A CA 1
ATOM 932 C C . ILE A 1 118 ? 6.057 2.635 9.476 1.00 92.44 118 ILE A C 1
ATOM 934 O O . ILE A 1 118 ? 5.657 1.466 9.562 1.00 92.44 118 ILE A O 1
ATOM 938 N N . PRO A 1 119 ? 7.018 3.139 10.271 1.00 94.25 119 PRO A N 1
ATOM 939 C CA . PRO A 1 119 ? 7.560 2.405 11.401 1.00 94.25 119 PRO A CA 1
ATOM 940 C C . PRO A 1 119 ? 6.534 2.363 12.536 1.00 94.25 119 PRO A C 1
ATOM 942 O O . PRO A 1 119 ? 5.893 3.365 12.855 1.00 94.25 119 PRO A O 1
ATOM 945 N N . VAL A 1 120 ? 6.387 1.194 13.150 1.00 95.19 120 VAL A N 1
ATOM 946 C CA . VAL A 1 120 ? 5.608 0.980 14.373 1.00 95.19 120 VAL A CA 1
ATOM 947 C C . VAL A 1 120 ? 6.366 0.029 15.305 1.00 95.19 120 VAL A C 1
ATOM 949 O O . VAL A 1 120 ? 7.111 -0.825 14.816 1.00 95.19 120 VAL A O 1
ATOM 952 N N . PRO A 1 121 ? 6.162 0.097 16.633 1.00 95.69 121 PRO A N 1
ATOM 953 C CA . PRO A 1 121 ? 6.771 -0.846 17.563 1.00 95.69 121 PRO A CA 1
ATOM 954 C C . PRO A 1 121 ? 6.462 -2.302 17.200 1.00 95.69 121 PRO A C 1
ATOM 956 O O . PRO A 1 121 ? 5.325 -2.644 16.852 1.00 95.69 121 PRO A O 1
ATOM 959 N N . LEU A 1 122 ? 7.462 -3.179 17.326 1.00 95.06 122 LEU A N 1
ATOM 960 C CA . LEU A 1 122 ? 7.375 -4.604 16.983 1.00 95.06 122 LEU A CA 1
ATOM 961 C C . LEU A 1 122 ? 6.157 -5.286 17.615 1.00 95.06 122 LEU A C 1
ATOM 963 O O . LEU A 1 122 ? 5.434 -6.020 16.938 1.00 95.06 122 LEU A O 1
ATOM 967 N N . GLU A 1 123 ? 5.910 -5.033 18.899 1.00 95.06 123 GLU A N 1
ATOM 968 C CA . GLU A 1 123 ? 4.796 -5.646 19.628 1.00 95.06 123 GLU A CA 1
ATOM 969 C C . GLU A 1 123 ? 3.435 -5.181 19.099 1.00 95.06 123 GLU A C 1
ATOM 971 O O . GLU A 1 123 ? 2.507 -5.984 18.968 1.00 95.06 123 GLU A O 1
ATOM 976 N N . PHE A 1 124 ? 3.329 -3.915 18.689 1.00 95.69 124 PHE A N 1
ATOM 977 C CA . PHE A 1 124 ? 2.121 -3.414 18.045 1.00 95.69 124 PHE A CA 1
ATOM 978 C C . PHE A 1 124 ? 1.930 -4.032 16.654 1.00 95.69 124 PHE A C 1
ATOM 980 O O . PHE A 1 124 ? 0.843 -4.514 16.335 1.00 95.69 124 PHE A O 1
ATOM 987 N N . GLY A 1 125 ? 2.995 -4.127 15.853 1.00 95.12 125 GLY A N 1
ATOM 988 C CA . GLY A 1 125 ? 2.954 -4.817 14.561 1.00 95.12 125 GLY A CA 1
ATOM 989 C C . GLY A 1 125 ? 2.510 -6.282 14.684 1.00 95.12 125 GLY A C 1
ATOM 990 O O . GLY A 1 125 ? 1.646 -6.735 13.926 1.00 95.12 125 GLY A O 1
ATOM 991 N N . LYS A 1 126 ? 3.032 -7.019 15.677 1.00 95.69 126 LYS A N 1
ATOM 992 C CA . LYS A 1 126 ? 2.599 -8.395 15.991 1.00 95.69 126 LYS A CA 1
ATOM 993 C C . LYS A 1 126 ? 1.112 -8.450 16.341 1.00 95.69 126 LYS A C 1
ATOM 995 O O . LYS A 1 126 ? 0.403 -9.298 15.801 1.00 95.69 126 LYS A O 1
ATOM 1000 N N . LYS A 1 127 ? 0.625 -7.531 17.184 1.00 95.56 127 LYS A N 1
ATOM 1001 C CA . LYS A 1 127 ? -0.802 -7.420 17.528 1.00 95.56 127 LYS A CA 1
ATOM 1002 C C . LYS A 1 127 ? -1.667 -7.205 16.284 1.00 95.56 127 LYS A C 1
ATOM 1004 O O . LYS A 1 127 ? -2.656 -7.916 16.113 1.00 95.56 127 LYS A O 1
ATOM 1009 N N . LEU A 1 128 ? -1.286 -6.286 15.394 1.00 95.06 128 LEU A N 1
ATOM 1010 C CA . LEU A 1 128 ? -2.015 -6.043 14.144 1.00 95.06 128 LEU A CA 1
ATOM 1011 C C . LEU A 1 128 ? -2.065 -7.295 13.261 1.00 95.06 128 LEU A C 1
ATOM 1013 O O . LEU A 1 128 ? -3.131 -7.643 12.754 1.00 95.06 128 LEU A O 1
ATOM 1017 N N . LYS A 1 129 ? -0.945 -8.012 13.125 1.00 94.19 129 LYS A N 1
ATOM 1018 C CA . LYS A 1 129 ? -0.897 -9.271 12.372 1.00 94.19 129 LYS A CA 1
ATOM 1019 C C . LYS A 1 129 ? -1.802 -10.345 12.983 1.00 94.19 129 LYS A C 1
ATOM 1021 O O . LYS A 1 129 ? -2.459 -11.061 12.236 1.00 94.19 129 LYS A O 1
ATOM 1026 N N . THR A 1 130 ? -1.873 -10.450 14.308 1.00 95.38 130 THR A N 1
ATOM 1027 C CA . THR A 1 130 ? -2.790 -11.383 14.985 1.00 95.38 130 THR A CA 1
ATOM 1028 C C . THR A 1 130 ? -4.257 -11.025 14.741 1.00 95.38 130 THR A C 1
ATOM 1030 O O . THR A 1 130 ? -5.074 -11.917 14.540 1.00 95.38 130 THR A O 1
ATOM 1033 N N . LEU A 1 131 ? -4.597 -9.732 14.735 1.00 93.69 131 LEU A N 1
ATOM 1034 C CA . LEU A 1 131 ? -5.976 -9.264 14.557 1.00 93.69 131 LEU A CA 1
ATOM 1035 C C . LEU A 1 131 ? -6.470 -9.345 13.107 1.00 93.69 131 LEU A C 1
ATOM 1037 O O . LEU A 1 131 ? -7.634 -9.668 12.883 1.00 93.69 131 LEU A O 1
ATOM 1041 N N . TYR A 1 132 ? -5.614 -9.020 12.137 1.00 94.00 132 TYR A N 1
ATOM 1042 C CA . TYR A 1 132 ? -6.021 -8.834 10.738 1.00 94.00 132 TYR A CA 1
ATOM 1043 C C . TYR A 1 132 ? -5.387 -9.838 9.767 1.00 94.00 132 TYR A C 1
ATOM 1045 O O . TYR A 1 132 ? -5.831 -9.950 8.627 1.00 94.00 132 TYR A O 1
ATOM 1053 N N . GLY A 1 133 ? -4.370 -10.588 10.192 1.00 93.44 133 GLY A N 1
ATOM 1054 C CA . GLY A 1 133 ? -3.629 -11.502 9.326 1.00 93.44 133 GLY A CA 1
ATOM 1055 C C . GLY A 1 133 ? -2.745 -10.789 8.295 1.00 93.44 133 GLY A C 1
ATOM 1056 O O . GLY A 1 133 ? -2.499 -9.582 8.357 1.00 93.44 133 GLY A O 1
ATOM 1057 N N . GLY A 1 134 ? -2.249 -11.564 7.329 1.00 89.12 134 GLY A N 1
ATOM 1058 C CA . GLY A 1 134 ? -1.339 -11.093 6.282 1.00 89.12 134 GLY A CA 1
ATOM 1059 C C . GLY A 1 134 ? 0.137 -11.076 6.696 1.00 89.12 134 GLY A C 1
ATOM 1060 O O . GLY A 1 134 ? 0.580 -11.839 7.564 1.00 89.12 134 GLY A O 1
ATOM 1061 N N . GLY A 1 135 ? 0.911 -10.207 6.051 1.00 76.94 135 GLY A N 1
ATOM 1062 C CA . GLY A 1 135 ? 2.350 -10.035 6.233 1.00 76.94 135 GLY A CA 1
ATOM 1063 C C . GLY A 1 135 ? 3.156 -10.332 4.962 1.00 76.94 135 GLY A C 1
ATOM 1064 O O . GLY A 1 135 ? 2.573 -10.512 3.898 1.00 76.94 135 GLY A O 1
ATOM 1065 N N . PRO A 1 136 ? 4.494 -10.422 5.067 1.00 85.81 136 PRO A N 1
ATOM 1066 C CA . PRO A 1 136 ? 5.314 -10.301 6.282 1.00 85.81 136 PRO A CA 1
ATOM 1067 C C . PRO A 1 136 ? 5.321 -8.893 6.907 1.00 85.81 1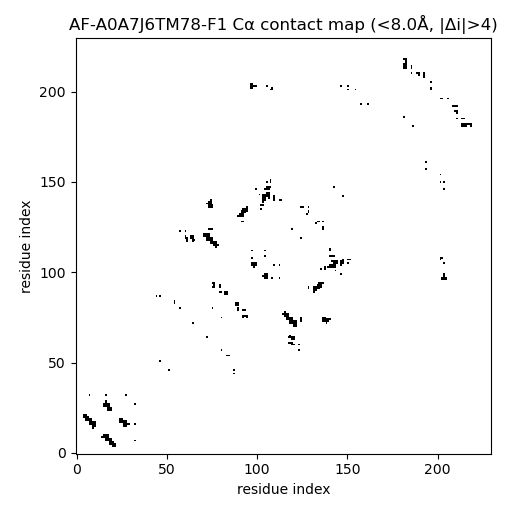36 PRO A C 1
ATOM 1069 O O . PRO A 1 136 ? 5.091 -7.906 6.229 1.00 85.81 136 PRO A O 1
ATOM 1072 N N . LEU A 1 137 ? 5.612 -8.802 8.212 1.00 89.12 137 LEU A N 1
ATOM 1073 C CA . LEU A 1 137 ? 6.041 -7.536 8.823 1.00 89.12 137 LEU A CA 1
ATOM 1074 C C . LEU A 1 137 ? 7.519 -7.351 8.481 1.00 89.12 137 LEU A C 1
ATOM 1076 O O . LEU A 1 137 ? 8.296 -8.293 8.668 1.00 89.12 137 LEU A O 1
ATOM 1080 N N . LEU A 1 138 ? 7.900 -6.183 7.974 1.00 89.88 138 LEU A N 1
ATOM 1081 C CA . LEU A 1 138 ? 9.285 -5.932 7.581 1.00 89.88 138 LEU A CA 1
ATOM 1082 C C . LEU A 1 138 ? 10.063 -5.423 8.791 1.00 89.88 138 LEU A C 1
ATOM 1084 O O . LEU A 1 138 ? 9.628 -4.486 9.451 1.00 89.88 138 LEU A O 1
ATOM 1088 N N . SER A 1 139 ? 11.206 -6.031 9.091 1.00 88.69 139 SER A N 1
ATOM 1089 C CA . SER A 1 139 ? 12.096 -5.578 10.169 1.00 88.69 139 SER A CA 1
ATOM 1090 C C . SER A 1 139 ? 13.026 -4.444 9.737 1.00 88.69 139 SER A C 1
ATOM 1092 O O . SER A 1 139 ? 13.690 -3.846 10.573 1.00 88.69 139 SER A O 1
ATOM 1094 N N . SER A 1 140 ? 13.123 -4.185 8.434 1.00 85.75 140 SER A N 1
ATOM 1095 C CA . SER A 1 140 ? 14.001 -3.178 7.854 1.00 85.75 140 SER A CA 1
ATOM 1096 C C . SER A 1 140 ? 13.528 -2.818 6.444 1.00 85.75 140 SER A C 1
ATOM 1098 O O . SER A 1 140 ? 12.936 -3.655 5.761 1.00 85.75 140 SER A O 1
ATOM 1100 N N . LEU A 1 141 ? 13.809 -1.584 6.025 1.00 86.19 141 LEU A N 1
ATOM 1101 C CA . LEU A 1 141 ? 13.695 -1.120 4.639 1.00 86.19 141 LEU A CA 1
ATOM 1102 C C . LEU A 1 141 ? 15.073 -1.040 3.961 1.00 86.19 141 LEU A C 1
ATOM 1104 O O . LEU A 1 141 ? 15.255 -0.301 2.997 1.00 86.19 141 LEU A O 1
ATOM 1108 N N . GLU A 1 142 ? 16.067 -1.773 4.468 1.00 84.44 142 GLU A N 1
ATOM 1109 C CA . GLU A 1 142 ? 17.359 -1.848 3.799 1.00 84.44 142 GLU A CA 1
ATOM 1110 C C . GLU A 1 142 ? 17.242 -2.577 2.452 1.00 84.44 142 GLU A C 1
ATOM 1112 O O . GLU A 1 142 ? 16.477 -3.545 2.310 1.00 84.44 142 GLU A O 1
ATOM 1117 N N . PRO A 1 143 ? 17.988 -2.107 1.441 1.00 83.50 143 PRO A N 1
ATOM 1118 C CA . PRO A 1 143 ? 17.863 -2.626 0.103 1.00 83.50 143 PRO A CA 1
ATOM 1119 C C . PRO A 1 143 ? 18.492 -4.014 -0.017 1.00 83.50 143 PRO A C 1
ATOM 1121 O O . PRO A 1 143 ? 19.561 -4.290 0.528 1.00 83.50 143 PRO A O 1
ATOM 1124 N N . CYS A 1 144 ? 17.869 -4.890 -0.803 1.00 83.75 144 CYS A N 1
ATOM 1125 C CA . CYS A 1 144 ? 18.490 -6.154 -1.190 1.00 83.75 144 CYS A CA 1
ATOM 1126 C C . CYS A 1 144 ? 19.414 -5.948 -2.386 1.00 83.75 144 CYS A C 1
ATOM 1128 O O . CYS A 1 144 ? 18.956 -5.622 -3.478 1.00 83.75 144 CYS A O 1
ATOM 1130 N N . GLU A 1 145 ? 20.704 -6.234 -2.210 1.00 83.44 145 GLU A N 1
ATOM 1131 C CA . GLU A 1 145 ? 21.727 -6.079 -3.249 1.00 83.44 145 GLU A CA 1
ATOM 1132 C C . GLU A 1 145 ? 21.373 -6.816 -4.554 1.00 83.44 145 GLU A C 1
ATOM 1134 O O . GLU A 1 145 ? 21.483 -6.250 -5.642 1.00 83.44 145 GLU A O 1
ATOM 1139 N N . LYS A 1 146 ? 20.872 -8.057 -4.462 1.00 82.69 146 LYS A N 1
ATOM 1140 C CA . LYS A 1 146 ? 20.462 -8.847 -5.638 1.00 82.69 146 LYS A CA 1
ATOM 1141 C C . LYS A 1 146 ? 19.331 -8.164 -6.408 1.00 82.69 146 LYS A C 1
ATOM 1143 O O . LYS A 1 146 ? 19.403 -8.046 -7.629 1.00 82.69 146 LYS A O 1
ATOM 1148 N N . CYS A 1 147 ? 18.308 -7.701 -5.691 1.00 75.62 147 CYS A N 1
ATOM 1149 C CA . CYS A 1 147 ? 17.147 -7.034 -6.277 1.00 75.62 147 CYS A CA 1
ATOM 1150 C C . CYS A 1 147 ? 17.531 -5.674 -6.859 1.00 75.62 147 CYS A C 1
ATOM 1152 O O . CYS A 1 147 ? 17.144 -5.357 -7.978 1.00 75.62 147 CYS A O 1
ATOM 1154 N N . SER A 1 148 ? 18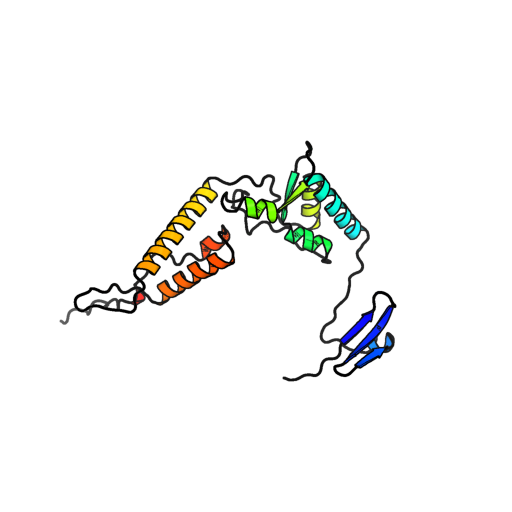.367 -4.913 -6.156 1.00 80.50 148 SER A N 1
ATOM 1155 C CA . SER A 1 148 ? 18.907 -3.640 -6.629 1.00 80.50 148 SER A CA 1
AT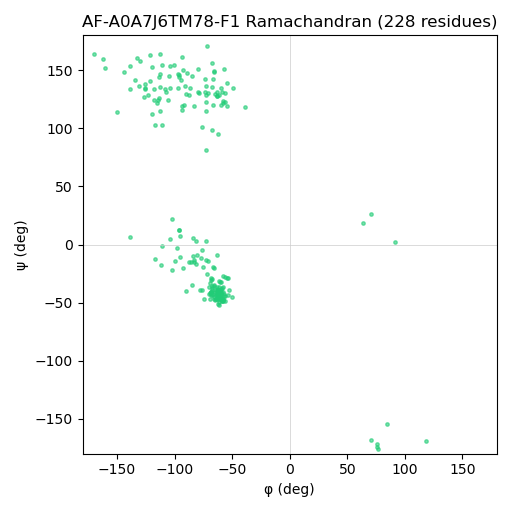OM 1156 C C . SER A 1 148 ? 19.711 -3.804 -7.913 1.00 80.50 148 SER A C 1
ATOM 1158 O O . SER A 1 148 ? 19.492 -3.063 -8.868 1.00 80.50 148 SER A O 1
ATOM 1160 N N . ASN A 1 149 ? 20.606 -4.794 -7.977 1.00 82.88 149 ASN A N 1
ATOM 1161 C CA . ASN A 1 149 ? 21.385 -5.075 -9.183 1.00 82.88 149 ASN A CA 1
ATOM 1162 C C . ASN A 1 149 ? 20.486 -5.485 -10.350 1.00 82.88 149 ASN A C 1
ATOM 1164 O O . ASN A 1 149 ? 20.677 -5.004 -11.468 1.00 82.88 149 ASN A O 1
ATOM 1168 N N . TYR A 1 150 ? 19.484 -6.322 -10.083 1.00 77.62 150 TYR A N 1
ATOM 1169 C CA . TYR A 1 150 ? 18.509 -6.737 -11.083 1.00 77.62 150 TYR A CA 1
ATOM 1170 C C . TYR A 1 150 ? 17.696 -5.548 -11.620 1.00 77.62 150 TYR A C 1
ATOM 1172 O O . TYR A 1 150 ? 17.686 -5.326 -12.829 1.00 77.62 150 TYR A O 1
ATOM 1180 N N . VAL A 1 151 ? 17.105 -4.721 -10.747 1.00 74.94 151 VAL A N 1
ATOM 1181 C CA . VAL A 1 151 ? 16.333 -3.527 -11.142 1.00 74.94 151 VAL A CA 1
ATOM 1182 C C . VAL A 1 151 ? 17.220 -2.515 -11.877 1.00 74.94 151 VAL A C 1
ATOM 1184 O O . VAL A 1 151 ? 16.817 -1.980 -12.908 1.00 74.94 151 VAL A O 1
ATOM 1187 N N . LYS A 1 152 ? 18.462 -2.288 -11.426 1.00 80.56 152 LYS A N 1
ATOM 1188 C CA . LYS A 1 152 ? 19.429 -1.418 -12.122 1.00 80.56 152 LYS A CA 1
ATOM 1189 C C . LYS A 1 152 ? 19.745 -1.936 -13.528 1.00 80.56 152 LYS A C 1
ATOM 1191 O O . LYS A 1 152 ? 19.761 -1.152 -14.478 1.00 80.56 152 LYS A O 1
ATOM 1196 N N . ALA A 1 153 ? 20.001 -3.235 -13.682 1.00 80.31 153 ALA A N 1
ATOM 1197 C CA . ALA A 1 153 ? 20.264 -3.848 -14.985 1.00 80.31 153 ALA A CA 1
ATOM 1198 C C . ALA A 1 153 ? 19.037 -3.767 -15.906 1.00 80.31 153 ALA A C 1
ATOM 1200 O O . ALA A 1 153 ? 19.164 -3.389 -17.072 1.00 80.31 153 ALA A O 1
ATOM 1201 N N . TYR A 1 154 ? 17.856 -4.042 -15.358 1.00 75.94 154 TYR A N 1
ATOM 1202 C CA . TYR A 1 154 ? 16.569 -3.926 -16.033 1.00 75.94 154 TYR A CA 1
ATOM 1203 C C . TYR A 1 154 ? 16.317 -2.499 -16.544 1.00 75.94 154 TYR A C 1
ATOM 1205 O O . TYR A 1 154 ? 16.048 -2.301 -17.729 1.00 75.94 154 TYR A O 1
ATOM 1213 N N . LEU A 1 155 ? 16.513 -1.484 -15.697 1.00 77.06 155 LEU A N 1
ATOM 1214 C CA . LEU A 1 155 ? 16.365 -0.076 -16.071 1.00 77.06 155 LEU A CA 1
ATOM 1215 C C . LEU A 1 155 ? 17.367 0.366 -17.139 1.00 77.06 155 LEU A C 1
ATOM 1217 O O . LEU A 1 155 ? 16.995 1.077 -18.073 1.00 77.06 155 LEU A O 1
ATOM 1221 N N . ARG A 1 156 ? 18.626 -0.081 -17.047 1.00 83.38 156 ARG A N 1
ATOM 1222 C CA . ARG A 1 156 ? 19.642 0.194 -18.078 1.00 83.38 156 ARG A CA 1
ATOM 1223 C C . ARG A 1 156 ? 19.262 -0.416 -19.419 1.00 83.38 156 ARG A C 1
ATOM 1225 O O . ARG A 1 156 ? 19.343 0.274 -20.434 1.00 83.38 156 ARG A O 1
ATOM 1232 N N . ARG A 1 157 ? 18.833 -1.683 -19.425 1.00 81.44 157 ARG A N 1
ATOM 1233 C CA . ARG A 1 157 ? 18.359 -2.364 -20.635 1.00 81.44 157 ARG A CA 1
ATOM 1234 C C . ARG A 1 157 ? 17.187 -1.601 -21.245 1.00 81.44 157 ARG A C 1
ATOM 1236 O O . ARG A 1 157 ? 17.230 -1.279 -22.426 1.00 81.44 157 ARG A O 1
ATOM 1243 N N . ARG A 1 158 ? 16.207 -1.223 -20.425 1.00 77.00 158 ARG A N 1
ATOM 1244 C CA . ARG A 1 158 ? 15.035 -0.457 -20.856 1.00 77.00 158 ARG A CA 1
ATOM 1245 C C . ARG A 1 158 ? 15.405 0.889 -21.485 1.00 77.00 158 ARG A C 1
ATOM 1247 O O . ARG A 1 158 ? 14.916 1.208 -22.564 1.00 77.00 158 ARG A O 1
ATOM 1254 N N . ALA A 1 159 ? 16.284 1.660 -20.844 1.00 81.44 159 ALA A N 1
ATOM 1255 C CA . ALA A 1 159 ? 16.743 2.945 -21.371 1.00 81.44 159 ALA A CA 1
ATOM 1256 C C . ALA A 1 159 ? 17.512 2.781 -22.694 1.00 81.44 159 ALA A C 1
ATOM 1258 O O . ALA A 1 159 ? 17.310 3.560 -23.626 1.00 81.44 159 ALA A O 1
ATOM 1259 N N . ALA A 1 160 ? 18.354 1.747 -22.799 1.00 83.00 160 ALA A N 1
ATOM 1260 C CA . ALA A 1 160 ? 19.089 1.439 -24.022 1.00 83.00 160 ALA A CA 1
ATOM 1261 C C . ALA A 1 160 ? 18.152 1.025 -25.169 1.00 83.00 160 ALA A C 1
ATOM 1263 O O . ALA A 1 160 ? 18.292 1.535 -26.279 1.00 83.00 160 ALA A O 1
ATOM 1264 N N . GLU A 1 161 ? 17.172 0.156 -24.904 1.00 81.56 161 GLU A N 1
ATOM 1265 C CA . GLU A 1 161 ? 16.161 -0.258 -25.884 1.00 81.56 161 GLU A CA 1
ATOM 1266 C C . GLU A 1 161 ? 15.306 0.927 -26.346 1.00 81.56 161 GLU A C 1
ATOM 1268 O O . GLU A 1 161 ? 15.119 1.121 -27.547 1.00 81.56 161 GLU A O 1
ATOM 1273 N N . GLN A 1 162 ? 14.838 1.768 -25.418 1.00 80.62 162 GLN A N 1
ATOM 1274 C CA . GLN A 1 162 ? 14.064 2.962 -25.758 1.00 80.62 162 GLN A CA 1
ATOM 1275 C C . GLN A 1 162 ? 14.884 3.947 -26.605 1.00 80.62 162 GLN A C 1
ATOM 1277 O O . GLN A 1 162 ? 14.367 4.474 -27.593 1.00 80.62 162 GLN A O 1
ATOM 1282 N N . ALA A 1 163 ? 16.154 4.186 -26.261 1.00 84.12 163 ALA A N 1
ATOM 1283 C CA . ALA A 1 163 ? 17.038 5.062 -27.030 1.00 84.12 163 ALA A CA 1
ATOM 1284 C C . ALA A 1 163 ? 17.331 4.503 -28.431 1.00 84.12 163 ALA A C 1
ATOM 1286 O O . ALA A 1 163 ? 17.324 5.255 -29.406 1.00 84.12 163 ALA A O 1
ATOM 1287 N N . LEU A 1 164 ? 17.547 3.189 -28.541 1.00 83.12 164 LEU A N 1
ATOM 1288 C CA . LEU A 1 164 ? 17.752 2.504 -29.814 1.00 83.12 164 LEU A CA 1
ATOM 1289 C C . LEU A 1 164 ? 16.520 2.643 -30.713 1.00 83.12 164 LEU A C 1
ATOM 1291 O O . LEU A 1 164 ? 16.650 3.082 -31.853 1.00 83.12 164 LEU A O 1
ATOM 1295 N N . VAL A 1 165 ? 15.331 2.315 -30.199 1.00 80.19 165 VAL A N 1
ATOM 1296 C CA . VAL A 1 165 ? 14.094 2.403 -30.985 1.00 80.19 165 VAL A CA 1
ATOM 1297 C C . VAL A 1 165 ? 13.817 3.848 -31.373 1.00 80.19 165 VAL A C 1
ATOM 1299 O O . VAL A 1 165 ? 13.617 4.111 -32.546 1.00 80.19 165 VAL A O 1
ATOM 1302 N N . THR A 1 166 ? 13.917 4.803 -30.447 1.00 81.81 166 THR A N 1
ATOM 1303 C CA . THR A 1 166 ? 13.710 6.231 -30.763 1.00 81.81 166 THR A CA 1
ATOM 1304 C C . THR A 1 166 ? 14.667 6.727 -31.853 1.00 81.81 166 THR A C 1
ATOM 1306 O O . THR A 1 166 ? 14.277 7.533 -32.690 1.00 81.81 166 THR A O 1
ATOM 1309 N N . LYS A 1 167 ? 15.916 6.242 -31.872 1.00 83.00 167 LYS A N 1
ATOM 1310 C CA . LYS A 1 167 ? 16.909 6.624 -32.885 1.00 83.00 167 LYS A CA 1
ATOM 1311 C C . LYS A 1 167 ? 16.554 6.119 -34.289 1.00 83.00 167 LYS A C 1
ATOM 1313 O O . LYS A 1 167 ? 16.881 6.797 -35.260 1.00 83.00 167 LYS A O 1
ATOM 1318 N N . TYR A 1 168 ? 15.958 4.933 -34.397 1.00 77.88 168 TYR A N 1
ATOM 1319 C CA . TYR A 1 168 ? 15.707 4.265 -35.681 1.00 77.88 168 TYR A CA 1
ATOM 1320 C C . TYR A 1 168 ? 14.222 4.195 -36.072 1.00 77.88 168 TYR A C 1
ATOM 1322 O O . TYR A 1 168 ? 13.914 3.697 -37.151 1.00 77.88 168 TYR A O 1
ATOM 1330 N N . ASP A 1 169 ? 13.304 4.698 -35.241 1.00 77.31 169 ASP A N 1
ATOM 1331 C CA . ASP A 1 169 ? 11.873 4.817 -35.548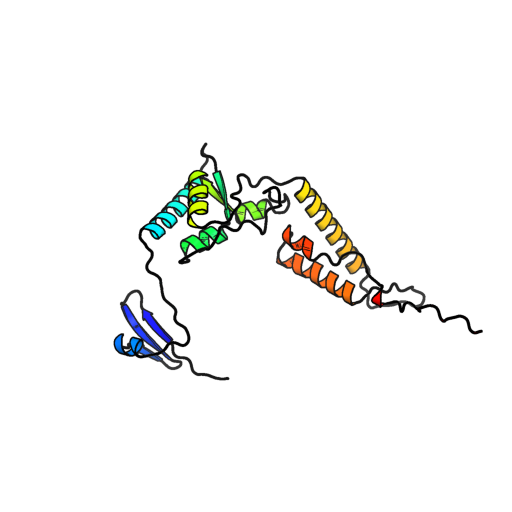 1.00 77.31 169 ASP A CA 1
ATOM 1332 C C . ASP A 1 169 ? 11.661 5.948 -36.568 1.00 77.31 169 ASP A C 1
ATOM 1334 O O . ASP A 1 169 ? 11.374 7.096 -36.228 1.00 77.31 169 ASP A O 1
ATOM 1338 N N . THR A 1 170 ? 11.882 5.626 -37.844 1.00 74.12 170 THR A N 1
ATOM 1339 C CA . THR A 1 170 ? 11.682 6.519 -38.989 1.00 74.12 170 THR A CA 1
ATOM 1340 C C . THR A 1 170 ? 10.549 6.009 -39.876 1.00 74.12 170 THR A C 1
ATOM 1342 O O . THR A 1 170 ? 10.371 4.806 -40.061 1.00 74.12 170 THR A O 1
ATOM 1345 N N . LYS A 1 171 ? 9.780 6.943 -40.446 1.00 67.69 171 LYS A N 1
ATOM 1346 C CA . LYS A 1 171 ? 8.798 6.663 -41.509 1.00 67.69 171 LYS A CA 1
ATOM 1347 C C . LYS A 1 171 ? 9.366 6.909 -42.909 1.00 67.69 171 LYS A C 1
ATOM 1349 O O . LYS A 1 171 ? 8.728 6.531 -43.887 1.00 67.69 171 LYS A O 1
ATOM 1354 N N . ASP A 1 172 ? 10.540 7.531 -42.987 1.00 69.75 172 ASP A N 1
ATOM 1355 C CA . ASP A 1 172 ? 11.187 7.920 -44.232 1.00 69.75 172 ASP A CA 1
ATOM 1356 C C . ASP A 1 172 ? 12.212 6.874 -44.653 1.00 69.75 172 ASP A C 1
ATOM 1358 O O . ASP A 1 172 ? 13.022 6.414 -43.844 1.00 69.75 172 ASP A O 1
ATOM 1362 N N . ILE A 1 173 ? 12.169 6.529 -45.937 1.00 70.06 173 ILE A N 1
ATOM 1363 C CA . ILE A 1 173 ? 12.984 5.489 -46.559 1.00 70.06 173 ILE A CA 1
ATOM 1364 C C . ILE A 1 173 ? 13.763 6.120 -47.700 1.00 70.06 173 ILE A C 1
ATOM 1366 O O . ILE A 1 173 ? 13.166 6.767 -48.565 1.00 70.06 173 ILE A O 1
ATOM 1370 N N . LYS A 1 174 ? 15.081 5.918 -47.729 1.00 74.44 174 LYS A N 1
ATOM 1371 C CA . LYS A 1 174 ? 15.908 6.286 -48.881 1.00 74.44 174 LYS A CA 1
ATOM 1372 C C . LYS A 1 174 ? 16.123 5.077 -49.784 1.00 74.44 174 LYS A C 1
ATOM 1374 O O . LYS A 1 174 ? 16.218 3.944 -49.316 1.00 74.44 174 LYS A O 1
ATOM 1379 N N . ASP A 1 175 ? 16.199 5.335 -51.085 1.00 79.19 175 ASP A N 1
ATOM 1380 C CA . ASP A 1 175 ? 16.432 4.295 -52.083 1.00 79.19 175 ASP A CA 1
ATOM 1381 C C . ASP A 1 175 ? 17.808 3.639 -51.861 1.00 79.19 175 ASP A C 1
ATOM 1383 O O . ASP A 1 175 ? 18.810 4.332 -51.665 1.00 79.19 175 ASP A O 1
ATOM 1387 N N . GLY A 1 176 ? 17.846 2.305 -51.841 1.00 80.75 176 GLY A N 1
ATOM 1388 C CA . GLY A 1 176 ? 19.055 1.514 -51.569 1.00 80.75 176 GLY A CA 1
ATOM 1389 C C . GLY A 1 176 ? 19.319 1.130 -50.102 1.00 80.75 176 GLY A C 1
ATOM 1390 O O . GLY A 1 176 ? 20.328 0.476 -49.836 1.00 80.75 176 GLY A O 1
ATOM 1391 N N . GLU A 1 177 ? 18.446 1.480 -49.150 1.00 80.69 177 GLU A N 1
ATOM 1392 C CA . GLU A 1 177 ? 18.570 1.049 -47.745 1.00 80.69 177 GLU A CA 1
ATOM 1393 C C . GLU A 1 177 ? 17.855 -0.288 -47.456 1.00 80.69 177 GLU A C 1
ATOM 1395 O O . GLU A 1 177 ? 16.826 -0.618 -48.047 1.00 80.69 177 GLU A O 1
ATOM 1400 N N . TYR A 1 178 ? 18.400 -1.075 -46.520 1.00 73.75 178 TYR A N 1
ATOM 1401 C CA . TYR A 1 178 ? 17.868 -2.388 -46.133 1.00 73.75 178 TYR A CA 1
ATOM 1402 C C . TYR A 1 178 ? 16.896 -2.306 -44.955 1.00 73.75 178 TYR A C 1
ATOM 1404 O O . TYR A 1 178 ? 17.040 -1.471 -44.065 1.00 73.75 178 TYR A O 1
ATOM 1412 N N . TRP A 1 179 ? 15.937 -3.234 -44.934 1.00 72.94 179 TRP A N 1
ATOM 1413 C CA . TRP A 1 179 ? 14.867 -3.304 -43.942 1.00 72.94 179 TRP A CA 1
ATOM 1414 C C . TRP A 1 179 ? 15.016 -4.535 -43.057 1.00 72.94 179 TRP A C 1
ATOM 1416 O O . TRP A 1 179 ? 15.225 -5.642 -43.552 1.00 72.94 179 TRP A O 1
ATOM 1426 N N . TYR A 1 180 ? 14.837 -4.343 -41.750 1.00 76.19 180 TYR A N 1
ATOM 1427 C CA . TYR A 1 180 ? 14.672 -5.430 -40.791 1.00 76.19 180 TYR A CA 1
ATOM 1428 C C . TYR A 1 180 ? 13.206 -5.489 -40.373 1.00 76.19 180 TYR A C 1
ATOM 1430 O O . TYR A 1 180 ? 12.641 -4.495 -39.921 1.00 76.19 180 TYR A O 1
ATOM 1438 N N . MET A 1 181 ? 12.580 -6.653 -40.536 1.00 77.75 181 MET A N 1
ATOM 1439 C CA . MET A 1 181 ? 11.201 -6.868 -40.108 1.00 77.75 181 MET A CA 1
ATOM 1440 C C . MET A 1 181 ? 11.173 -7.393 -38.674 1.00 77.75 181 MET A C 1
ATOM 1442 O O . MET A 1 181 ? 11.940 -8.289 -38.311 1.00 77.75 181 MET A O 1
ATOM 1446 N N . VAL A 1 182 ? 10.262 -6.849 -37.875 1.00 82.81 182 VAL A N 1
ATOM 1447 C CA . VAL A 1 182 ? 9.974 -7.317 -36.517 1.00 82.81 182 VAL A CA 1
ATOM 1448 C C . VAL A 1 182 ? 8.481 -7.591 -36.419 1.00 82.81 182 VAL A C 1
ATOM 1450 O O . VAL A 1 182 ? 7.676 -6.827 -36.955 1.00 82.81 182 VAL A O 1
ATOM 1453 N N . ASP A 1 183 ? 8.110 -8.692 -35.770 1.00 85.62 183 ASP A N 1
ATOM 1454 C CA . ASP A 1 183 ? 6.713 -9.060 -35.576 1.00 85.62 183 ASP A CA 1
ATOM 1455 C C . ASP A 1 183 ? 5.925 -7.944 -34.868 1.00 85.62 183 ASP A C 1
ATOM 1457 O O . ASP A 1 183 ? 6.319 -7.418 -33.823 1.00 85.62 183 ASP A O 1
ATOM 1461 N N . ALA A 1 184 ? 4.778 -7.585 -35.443 1.00 84.69 184 ALA A N 1
ATOM 1462 C CA . ALA A 1 184 ? 3.972 -6.476 -34.953 1.00 84.69 184 ALA A CA 1
ATOM 1463 C C . ALA A 1 184 ? 3.349 -6.759 -33.575 1.00 84.69 184 ALA A C 1
ATOM 1465 O O . ALA A 1 184 ? 3.142 -5.821 -32.800 1.00 84.69 184 ALA A O 1
ATOM 1466 N N . VAL A 1 185 ? 3.055 -8.025 -33.245 1.00 86.56 185 VAL A N 1
ATOM 1467 C CA . VAL A 1 185 ? 2.519 -8.397 -31.925 1.00 86.56 185 VAL A CA 1
ATOM 1468 C C . VAL A 1 185 ? 3.598 -8.200 -30.866 1.00 86.56 185 VAL A C 1
ATOM 1470 O O . VAL A 1 185 ? 3.339 -7.541 -29.858 1.00 86.56 185 VAL A O 1
ATOM 1473 N N . TRP A 1 186 ? 4.817 -8.676 -31.127 1.00 87.88 186 TRP A N 1
ATOM 1474 C CA . TRP A 1 186 ? 5.958 -8.452 -30.241 1.00 87.88 186 TRP A CA 1
ATOM 1475 C C . TRP A 1 186 ? 6.227 -6.954 -30.027 1.00 87.88 186 TRP A C 1
ATOM 1477 O O . TRP A 1 186 ? 6.311 -6.502 -28.884 1.00 87.88 186 TRP A O 1
ATOM 1487 N N . VAL A 1 187 ? 6.257 -6.150 -31.100 1.00 84.75 187 VAL A N 1
ATOM 1488 C CA . VAL A 1 187 ? 6.474 -4.690 -31.003 1.00 84.75 187 VAL A CA 1
ATOM 1489 C C . VAL A 1 187 ? 5.388 -4.003 -30.171 1.00 84.75 187 VAL A C 1
ATOM 1491 O O . VAL A 1 187 ? 5.688 -3.102 -29.386 1.00 84.75 187 VAL A O 1
ATOM 1494 N N . ASN A 1 188 ? 4.123 -4.403 -30.309 1.00 84.81 188 ASN A N 1
ATOM 1495 C CA . ASN A 1 188 ? 3.024 -3.824 -29.533 1.00 84.81 188 ASN A CA 1
ATOM 1496 C C . ASN A 1 188 ? 3.076 -4.222 -28.050 1.00 84.81 188 ASN A C 1
ATOM 1498 O O . ASN A 1 188 ? 2.792 -3.381 -27.188 1.00 84.81 188 ASN A O 1
ATOM 1502 N N . ASN A 1 189 ? 3.488 -5.455 -27.745 1.00 84.81 189 ASN A N 1
ATOM 1503 C CA . ASN A 1 189 ? 3.730 -5.904 -26.373 1.00 84.81 189 ASN A CA 1
ATOM 1504 C C . ASN A 1 189 ? 4.876 -5.107 -25.744 1.00 84.81 189 ASN A C 1
ATOM 1506 O O . ASN A 1 189 ? 4.702 -4.540 -24.667 1.00 84.81 189 ASN A O 1
ATOM 1510 N N . TRP A 1 190 ? 5.990 -4.946 -26.464 1.00 83.06 190 TRP A N 1
ATOM 1511 C CA . TRP A 1 190 ? 7.111 -4.113 -26.031 1.00 83.06 190 TRP A CA 1
ATOM 1512 C C . TRP A 1 190 ? 6.697 -2.649 -25.811 1.00 83.06 190 TRP A C 1
ATOM 1514 O O . TRP A 1 190 ? 6.982 -2.081 -24.758 1.00 83.06 190 TRP A O 1
ATOM 1524 N N . LYS A 1 191 ? 5.933 -2.039 -26.730 1.00 79.69 191 LYS A N 1
ATOM 1525 C CA . LYS A 1 191 ? 5.403 -0.670 -26.556 1.00 79.69 191 LYS A CA 1
ATOM 1526 C C . LYS A 1 191 ? 4.513 -0.543 -25.318 1.00 79.69 191 LYS A C 1
ATOM 1528 O O . LYS A 1 191 ? 4.574 0.474 -24.630 1.00 79.69 191 LYS A O 1
ATOM 1533 N N . SER A 1 192 ? 3.677 -1.542 -25.045 1.00 78.75 192 SER A N 1
ATOM 1534 C CA . SER A 1 192 ? 2.793 -1.563 -23.870 1.00 78.75 192 SER A CA 1
ATOM 1535 C C . SER A 1 192 ? 3.591 -1.684 -22.575 1.00 78.75 192 SER A C 1
ATOM 1537 O O . SER A 1 192 ? 3.355 -0.926 -21.636 1.00 78.75 192 SER A O 1
ATOM 1539 N N . TYR A 1 193 ? 4.586 -2.564 -22.568 1.00 75.00 193 TYR A N 1
ATOM 1540 C CA . TYR A 1 193 ? 5.530 -2.756 -21.475 1.00 75.00 193 TYR A CA 1
ATOM 1541 C C . TYR A 1 193 ? 6.319 -1.471 -21.151 1.00 75.00 193 TYR A C 1
ATOM 1543 O O . TYR A 1 193 ? 6.312 -1.009 -20.009 1.00 75.00 193 TYR A O 1
ATOM 1551 N N . ILE A 1 194 ? 6.893 -0.801 -22.162 1.00 71.81 194 ILE A N 1
ATOM 1552 C CA . ILE A 1 194 ? 7.611 0.475 -21.979 1.00 71.81 194 ILE A CA 1
ATOM 1553 C C . ILE A 1 194 ? 6.691 1.580 -21.433 1.00 71.81 194 ILE A C 1
ATOM 1555 O O . ILE A 1 194 ? 7.147 2.400 -20.632 1.00 71.81 194 ILE A O 1
ATOM 1559 N N . LYS A 1 195 ? 5.416 1.614 -21.849 1.00 69.38 195 LYS A N 1
ATOM 1560 C CA . LYS A 1 195 ? 4.430 2.620 -21.412 1.00 69.38 195 LYS A CA 1
ATOM 1561 C C . LYS A 1 195 ? 3.930 2.397 -19.983 1.00 69.38 195 LYS A C 1
ATOM 1563 O O . LYS A 1 195 ? 3.895 3.363 -19.226 1.00 69.38 195 LYS A O 1
ATOM 1568 N N . LYS A 1 196 ? 3.560 1.165 -19.604 1.00 62.88 196 LYS A N 1
ATOM 1569 C CA . LYS A 1 196 ? 3.081 0.839 -18.242 1.00 62.88 196 LYS A CA 1
ATOM 1570 C C . LYS A 1 196 ? 4.103 1.241 -17.184 1.00 62.88 196 LYS A C 1
ATOM 1572 O O . LYS A 1 196 ? 3.805 2.007 -16.276 1.00 62.88 196 LYS A O 1
ATOM 1577 N N . ALA A 1 197 ? 5.354 0.858 -17.398 1.00 55.91 197 ALA A N 1
ATOM 1578 C CA . ALA A 1 197 ? 6.420 1.130 -16.450 1.00 55.91 197 ALA A CA 1
ATOM 1579 C C . ALA A 1 197 ? 6.863 2.618 -16.416 1.00 55.91 197 ALA A C 1
ATOM 1581 O O . ALA A 1 197 ? 7.858 2.952 -15.777 1.00 55.91 197 ALA A O 1
ATOM 1582 N N . HIS A 1 198 ? 6.225 3.526 -17.171 1.00 49.56 198 HIS A N 1
ATOM 1583 C CA . HIS A 1 198 ? 6.412 4.984 -17.062 1.00 49.56 198 HIS A CA 1
ATOM 1584 C C . HIS A 1 198 ? 5.381 5.627 -16.112 1.00 49.56 198 HIS A C 1
ATOM 1586 O O . HIS A 1 198 ? 5.604 6.739 -15.636 1.00 49.56 198 HIS A O 1
ATOM 1592 N N . LEU A 1 199 ? 4.260 4.945 -15.849 1.00 51.03 199 LEU A N 1
ATOM 1593 C CA . LEU A 1 199 ? 3.182 5.423 -14.978 1.00 51.03 199 LEU A CA 1
ATOM 1594 C C . LEU A 1 199 ? 3.388 4.990 -13.522 1.00 51.03 199 LEU A C 1
ATOM 1596 O O . LEU A 1 199 ? 3.175 5.796 -12.623 1.00 51.03 199 LEU A O 1
ATOM 1600 N N . ASP A 1 200 ? 3.854 3.759 -13.304 1.00 53.22 200 ASP A N 1
ATOM 1601 C CA . ASP A 1 200 ? 3.915 3.155 -11.963 1.00 53.22 200 ASP A CA 1
ATOM 1602 C C . ASP A 1 200 ? 5.304 3.241 -11.292 1.00 53.22 200 ASP A C 1
ATOM 1604 O O . ASP A 1 200 ? 5.459 2.897 -10.119 1.00 53.22 200 ASP A O 1
ATOM 1608 N N . GLY A 1 201 ? 6.304 3.777 -12.005 1.00 55.09 201 GLY A N 1
ATOM 1609 C CA . GLY A 1 201 ? 7.704 3.799 -11.570 1.00 55.09 201 GLY A CA 1
ATOM 1610 C C . GLY A 1 201 ? 8.392 2.436 -11.746 1.00 55.09 201 GLY A C 1
ATOM 1611 O O . GLY A 1 201 ? 7.823 1.528 -12.341 1.00 55.09 201 GLY A O 1
ATOM 1612 N N . PRO A 1 202 ? 9.653 2.277 -11.319 1.00 56.31 202 PRO A N 1
ATOM 1613 C CA . PRO A 1 202 ? 10.325 0.983 -11.336 1.00 56.31 202 PRO A CA 1
ATOM 1614 C C . PRO A 1 202 ? 9.833 0.100 -10.185 1.00 56.31 202 PRO A C 1
ATOM 1616 O O . PRO A 1 202 ? 10.308 0.272 -9.066 1.00 56.31 202 PRO A O 1
ATOM 1619 N N . SER A 1 203 ? 8.942 -0.861 -10.449 1.00 57.50 203 SER A N 1
ATOM 1620 C CA . SER A 1 203 ? 8.566 -1.865 -9.448 1.00 57.50 203 SER A CA 1
ATOM 1621 C C . SER A 1 203 ? 9.192 -3.235 -9.702 1.00 57.50 203 SER A C 1
ATOM 1623 O O . SER A 1 203 ? 9.288 -3.696 -10.842 1.00 57.50 203 SER A O 1
ATOM 1625 N N . LEU A 1 204 ? 9.537 -3.952 -8.625 1.00 57.28 204 LEU A N 1
ATOM 1626 C CA . LEU A 1 204 ? 9.841 -5.388 -8.698 1.00 57.28 204 LEU A CA 1
ATOM 1627 C C . LEU A 1 204 ? 8.696 -6.197 -9.349 1.00 57.28 204 LEU A C 1
ATOM 1629 O O . LEU A 1 204 ? 8.951 -7.228 -9.976 1.00 57.28 204 LEU A O 1
ATOM 1633 N N . ALA A 1 205 ? 7.450 -5.728 -9.214 1.00 55.00 205 ALA A N 1
ATOM 1634 C CA . ALA A 1 205 ? 6.256 -6.368 -9.768 1.00 55.00 205 ALA A CA 1
ATOM 1635 C C . ALA A 1 205 ? 6.143 -6.241 -11.303 1.00 55.00 205 ALA A C 1
ATOM 1637 O O . ALA A 1 205 ? 5.572 -7.123 -11.951 1.00 55.00 205 ALA A O 1
ATOM 1638 N N . ASP A 1 206 ? 6.750 -5.207 -11.895 1.00 58.38 206 ASP A N 1
ATOM 1639 C CA . ASP A 1 206 ? 6.647 -4.896 -13.333 1.00 58.38 206 ASP A CA 1
ATOM 1640 C C . ASP A 1 206 ? 7.495 -5.818 -14.217 1.00 58.38 206 ASP A C 1
ATOM 1642 O O . ASP A 1 206 ? 7.445 -5.770 -15.443 1.00 58.38 206 ASP A O 1
ATOM 1646 N N . THR A 1 207 ? 8.277 -6.691 -13.592 1.00 55.06 207 THR A N 1
ATOM 1647 C CA . THR A 1 207 ? 9.219 -7.592 -14.261 1.00 55.06 207 THR A CA 1
ATOM 1648 C C . THR A 1 207 ? 8.526 -8.791 -14.917 1.00 55.06 207 THR A C 1
ATOM 1650 O O . THR A 1 207 ? 9.135 -9.497 -15.717 1.00 55.06 207 THR A O 1
ATOM 1653 N N . SER A 1 208 ? 7.241 -9.007 -14.609 1.00 57.22 208 SER A N 1
ATOM 1654 C CA . SER A 1 208 ? 6.418 -10.087 -15.171 1.00 57.22 208 SER A CA 1
ATOM 1655 C C . SER A 1 208 ? 5.835 -9.786 -16.558 1.00 57.22 208 SER A C 1
ATOM 1657 O O . SER A 1 208 ? 5.454 -10.717 -17.262 1.00 57.22 208 SER A O 1
ATOM 1659 N N . ASP A 1 209 ? 5.825 -8.514 -16.968 1.00 62.72 209 ASP A N 1
ATOM 1660 C CA . ASP A 1 209 ? 5.292 -8.048 -18.256 1.00 62.72 209 ASP A CA 1
ATOM 1661 C C . ASP A 1 209 ? 6.393 -7.903 -19.339 1.00 62.72 209 ASP A C 1
ATOM 1663 O O . ASP A 1 209 ? 6.147 -7.297 -20.385 1.00 62.72 209 ASP A O 1
ATOM 1667 N N . ASP A 1 210 ? 7.607 -8.435 -19.111 1.00 69.94 210 ASP A N 1
ATOM 1668 C CA . ASP A 1 210 ? 8.696 -8.422 -20.105 1.00 69.94 210 ASP A CA 1
ATOM 1669 C C . ASP A 1 210 ? 8.219 -9.126 -21.398 1.00 69.94 210 ASP A C 1
ATOM 1671 O O . ASP A 1 210 ? 7.809 -10.291 -21.347 1.00 69.94 210 ASP A O 1
ATOM 1675 N N . PRO A 1 211 ? 8.264 -8.457 -22.571 1.00 76.25 211 PRO A N 1
ATOM 1676 C CA . PRO A 1 211 ? 7.846 -9.045 -23.848 1.00 76.25 211 PRO A CA 1
ATOM 1677 C C . PRO A 1 211 ? 8.704 -10.248 -24.278 1.00 76.25 211 PRO A C 1
ATOM 1679 O O . PRO A 1 211 ? 8.359 -10.930 -25.246 1.00 76.25 211 PRO A O 1
ATOM 1682 N N . GLY A 1 212 ? 9.810 -10.512 -23.583 1.00 77.81 212 GLY A N 1
ATOM 1683 C CA . GLY A 1 212 ? 10.735 -11.594 -23.863 1.00 77.81 212 GLY A CA 1
ATOM 1684 C C . GLY A 1 212 ? 11.632 -11.306 -25.071 1.00 77.81 212 GLY A C 1
ATOM 1685 O O . GLY A 1 212 ? 11.662 -10.189 -25.600 1.00 77.81 212 GLY A O 1
ATOM 1686 N N . PRO A 1 213 ? 12.407 -12.309 -25.522 1.00 82.94 213 PRO A N 1
ATOM 1687 C CA . PRO A 1 213 ? 13.229 -12.200 -26.726 1.00 82.94 213 PRO A CA 1
ATOM 1688 C C . PRO A 1 213 ? 12.386 -11.845 -27.959 1.00 82.94 213 PRO A C 1
ATOM 1690 O O . PRO A 1 213 ? 11.223 -12.235 -28.036 1.00 82.94 213 PRO A O 1
ATOM 1693 N N . ILE A 1 214 ? 12.978 -11.151 -28.941 1.00 84.19 214 ILE A N 1
ATOM 1694 C CA . ILE A 1 214 ? 12.320 -10.879 -30.230 1.00 84.19 214 ILE A CA 1
ATOM 1695 C C . ILE A 1 214 ? 11.890 -12.204 -30.867 1.00 84.19 214 ILE A C 1
ATOM 1697 O O . ILE A 1 214 ? 12.731 -13.066 -31.130 1.00 84.19 214 ILE A O 1
ATOM 1701 N N . ASP A 1 215 ? 10.593 -12.337 -31.146 1.00 84.44 215 ASP A N 1
ATOM 1702 C CA . ASP A 1 215 ? 10.011 -13.514 -31.788 1.00 84.44 215 ASP A CA 1
ATOM 1703 C C . ASP A 1 215 ? 9.389 -13.154 -33.143 1.00 84.44 215 ASP A C 1
ATOM 1705 O O . ASP A 1 215 ? 8.286 -12.622 -33.230 1.00 84.44 215 ASP A O 1
ATOM 1709 N N . ASN A 1 216 ? 10.106 -13.497 -34.214 1.00 86.75 216 ASN A N 1
ATOM 1710 C CA . ASN A 1 216 ? 9.667 -13.312 -35.596 1.00 86.75 216 ASN A CA 1
ATOM 1711 C C . ASN A 1 216 ? 9.035 -14.578 -36.203 1.00 86.75 216 ASN A C 1
ATOM 1713 O O . ASN A 1 216 ? 8.829 -14.631 -37.416 1.00 86.75 216 ASN A O 1
ATOM 1717 N N . SER A 1 217 ? 8.714 -15.602 -35.402 1.00 86.56 217 SER A N 1
ATOM 1718 C CA . SER A 1 217 ? 8.153 -16.873 -35.894 1.00 86.56 217 SER A CA 1
ATOM 1719 C C . SER A 1 217 ? 6.865 -16.703 -36.711 1.00 86.56 217 SER A C 1
ATOM 1721 O O . SER A 1 217 ? 6.606 -17.487 -37.618 1.00 86.56 217 SER A O 1
ATOM 1723 N N . ARG A 1 218 ? 6.086 -15.648 -36.443 1.00 84.75 218 ARG A N 1
ATOM 1724 C CA . ARG A 1 218 ? 4.844 -15.304 -37.160 1.00 84.75 218 ARG A CA 1
ATOM 1725 C C . ARG A 1 218 ? 5.071 -14.692 -38.543 1.00 84.75 218 ARG A C 1
ATOM 1727 O O . ARG A 1 218 ? 4.149 -14.681 -39.352 1.00 84.75 218 ARG A O 1
ATOM 1734 N N . LEU A 1 219 ? 6.271 -14.173 -38.806 1.00 82.88 219 LEU A N 1
ATOM 1735 C CA . LEU A 1 219 ? 6.633 -13.571 -40.092 1.00 82.88 219 LEU A CA 1
ATOM 1736 C C . LEU A 1 219 ? 7.062 -14.615 -41.128 1.00 82.88 219 LEU A C 1
ATOM 1738 O O . LEU A 1 219 ? 7.156 -14.299 -42.311 1.00 82.88 219 LEU A O 1
ATOM 1742 N N . VAL A 1 220 ? 7.349 -15.843 -40.690 1.00 80.94 220 VAL A N 1
ATOM 1743 C CA . VAL A 1 220 ? 7.856 -16.914 -41.546 1.00 80.94 220 VAL A CA 1
ATOM 1744 C C . VAL A 1 220 ? 6.844 -18.052 -41.635 1.00 80.94 220 VAL A C 1
ATOM 1746 O O . VAL A 1 220 ? 6.487 -18.678 -40.640 1.00 80.94 220 VAL A O 1
ATOM 1749 N N . GLU A 1 221 ? 6.400 -18.380 -42.847 1.00 69.44 221 GLU A N 1
ATOM 1750 C CA . GLU A 1 221 ? 5.756 -19.671 -43.074 1.00 69.44 221 GLU A CA 1
ATOM 1751 C C . GLU A 1 221 ? 6.830 -20.760 -43.025 1.00 69.44 221 GLU A C 1
ATOM 1753 O O . GLU A 1 221 ? 7.711 -20.831 -43.885 1.00 69.44 221 GLU A O 1
ATOM 1758 N N . ILE A 1 222 ? 6.761 -21.648 -42.029 1.00 62.06 222 ILE A N 1
ATOM 1759 C CA . ILE A 1 222 ? 7.549 -22.880 -42.060 1.00 62.06 222 ILE A CA 1
ATOM 1760 C C . ILE A 1 222 ? 6.980 -23.728 -43.196 1.00 62.06 222 ILE A C 1
ATOM 1762 O O . ILE A 1 222 ? 5.971 -24.421 -43.030 1.00 62.06 222 ILE A O 1
ATOM 1766 N N . VAL A 1 223 ? 7.628 -23.677 -44.360 1.00 59.75 223 VAL A N 1
ATOM 1767 C CA . VAL A 1 223 ? 7.334 -24.578 -45.472 1.00 59.75 223 VAL A CA 1
ATOM 1768 C C . VAL A 1 223 ? 7.642 -25.994 -44.989 1.00 59.75 223 VAL A C 1
ATOM 1770 O O . VAL A 1 223 ? 8.787 -26.446 -45.016 1.00 59.75 223 VAL A O 1
ATOM 1773 N N . LYS A 1 224 ? 6.618 -26.708 -44.504 1.00 54.47 224 LYS A N 1
ATOM 1774 C CA . LYS A 1 224 ? 6.710 -28.148 -44.254 1.00 54.47 224 LYS A CA 1
ATOM 1775 C C . LYS A 1 224 ? 7.159 -28.775 -45.568 1.00 54.47 224 LYS A C 1
ATOM 1777 O O . LYS A 1 224 ? 6.494 -28.588 -46.587 1.00 54.47 224 LYS A O 1
ATOM 1782 N N . SER A 1 225 ? 8.316 -29.433 -45.539 1.00 52.12 225 SER A N 1
ATOM 1783 C CA . SER A 1 225 ? 8.981 -30.003 -46.707 1.00 52.12 225 SER A CA 1
ATOM 1784 C C . SER A 1 225 ? 7.966 -30.628 -47.666 1.00 52.12 225 SER A C 1
ATOM 1786 O O . SER A 1 225 ? 7.222 -31.549 -47.319 1.00 52.12 225 SER A O 1
ATOM 1788 N N . ARG A 1 226 ? 7.896 -30.095 -48.891 1.00 54.66 226 ARG A N 1
ATOM 1789 C CA . ARG A 1 226 ? 7.146 -30.754 -49.959 1.00 54.66 226 ARG A CA 1
ATOM 1790 C C . ARG A 1 226 ? 7.783 -32.129 -50.141 1.00 54.66 226 ARG A C 1
ATOM 1792 O O . ARG A 1 226 ? 8.985 -32.217 -50.388 1.00 54.66 226 ARG A O 1
ATOM 1799 N N . LYS A 1 227 ? 6.994 -33.195 -49.957 1.00 53.56 227 LYS A N 1
ATOM 1800 C CA . LYS A 1 227 ? 7.432 -34.571 -50.230 1.00 53.56 227 LYS A CA 1
ATOM 1801 C C . LYS A 1 227 ? 8.055 -34.611 -51.634 1.00 53.56 227 LYS A C 1
ATOM 1803 O O . LYS A 1 227 ? 7.450 -34.041 -52.546 1.00 53.56 227 LYS A O 1
ATOM 1808 N N . PRO A 1 228 ? 9.221 -35.254 -51.823 1.00 47.34 228 PRO A N 1
ATOM 1809 C CA . PRO A 1 228 ? 9.813 -35.371 -53.148 1.00 47.34 228 PRO A CA 1
ATOM 1810 C C . PRO A 1 228 ? 8.826 -36.100 -54.067 1.00 47.34 228 PRO A C 1
ATOM 1812 O O . PRO A 1 228 ? 8.253 -37.122 -53.676 1.00 47.34 228 PRO A O 1
ATOM 1815 N N . CYS A 1 229 ? 8.580 -35.537 -55.253 1.00 48.91 229 CYS A N 1
ATOM 1816 C CA . CYS A 1 229 ? 7.820 -36.228 -56.292 1.00 48.91 229 CYS A CA 1
ATOM 1817 C C . CYS A 1 229 ? 8.551 -37.524 -56.657 1.00 48.91 229 CYS A C 1
ATOM 1819 O O . CYS A 1 229 ? 9.776 -37.520 -56.778 1.00 48.91 229 CYS A O 1
ATOM 1821 N N . LYS A 1 230 ? 7.782 -38.612 -56.761 1.00 53.09 230 LYS A N 1
ATOM 1822 C CA . LYS A 1 230 ? 8.246 -39.900 -57.281 1.00 53.09 230 LYS A CA 1
ATOM 1823 C C . LYS A 1 230 ? 8.523 -39.808 -58.773 1.00 53.09 230 LYS A C 1
ATOM 1825 O O . LYS A 1 230 ? 7.756 -39.082 -59.444 1.00 53.09 230 LYS A O 1
#

Solvent-accessible surface area (backbone atoms only — not comparable to full-atom values): 14152 Å² total; per-residue (Å²): 137,91,78,91,72,74,47,78,48,69,41,86,90,78,71,44,35,34,39,42,46,97,89,50,75,44,82,48,58,68,70,61,58,69,72,55,84,70,94,74,84,88,80,85,79,80,76,48,70,71,55,52,50,54,42,54,49,48,56,50,32,44,57,55,43,74,47,93,68,92,69,60,49,26,38,47,43,40,69,51,55,51,30,48,69,75,42,100,69,53,59,49,45,71,48,73,73,58,40,48,100,87,55,24,26,31,55,86,35,35,70,59,44,62,70,44,33,41,45,23,40,40,69,58,51,52,51,50,38,72,76,45,35,70,44,76,76,25,74,54,74,58,53,32,66,70,53,26,53,48,53,52,52,50,51,49,50,50,52,51,51,51,52,52,48,65,74,66,72,65,94,78,82,64,92,94,68,88,84,86,89,73,34,68,67,54,53,50,42,40,54,49,41,62,52,53,52,67,75,76,45,88,44,82,67,62,65,79,57,62,66,68,75,92,60,50,69,88,77,51,83,81,75,72,76,76,75,80,82,129

pLDDT: mean 81.99, std 11.98, range [47.34, 96.0]

Mean predicted aligned error: 12.98 Å

Nearest PDB structures (foldseek):
  3ifv-assembly1_C  TM=2.911E-01  e=9.666E-01  Haloferax volcanii
  4s37-assembly6_Q  TM=3.577E-01  e=4.317E+00  Pseudomonas aeruginosa
  4s37-assembly3_G  TM=3.256E-01  e=3.398E+00  Pseudomonas aeruginosa
  4s36-assembly1_A  TM=3.280E-01  e=4.583E+00  Pseudomonas aeruginosa
  3p16-assembly1_B  TM=2.519E-01  e=3.830E+00  Mycobacterium tuberculosis H37Rv

Sequence (230 aa):
GSGHYVAYCRHEETDEWLEYDDAKVTKVDSAQVAGFEAYVLFYQKVASPARANVVAELLRAVQEGQSPGDTPMVYIPRQWAVKLQYMSHPGPISTYTMVCPDKCVSEVEKEDAEQRYIPVPLEFGKKLKTLYGGGPLLSSLEPCEKCSNYVKAYLRRRAAEQALVTKYDTKDIKDGEYWYMVDAVWVNNWKSYIKKAHLDGPSLADTSDDPGPIDNSRLVEIVKSRKPCK

Organism: Perkinsus olseni (NCBI:txid32597)

Foldseek 3Di:
DDDFDKDWDQDPPPRWIWIDGPVDIDTDDPVVVVPDDDPDDDDDDDQDPVLVVLLVLLVVQLVVQVDDDPFQKWKFFPVLNVCSNPPPASAAGEPPFAADPVGEGAPQCLVVSPVGITIGGPVSVVVSCVVHNDDDTHSDHDHDPVLNVVLVVVVVVLVVVVVVCVVPVDPDDDPPDDDDDFDPVLVVLNVVLSVVCVVPPRIPVSPVSPSDPGDCVVVDDPPPDDDDDD